Protein AF-A0AAF0VFI6-F1 (afdb_monomer_lite)

Sequence (187 aa):
MTYGAQYRTTMAGLMDGADDDMTLANEWQARLKMPGRERWMNEVTGARLVHGLSTPRFRDMVAWSLSAAVPTPAGMVAAARGEGLDAAIGHVLHDAGWRPDEERLTAADLDLNVLLDLGADKTTVFGLKALISWMAGDPTRAQICLAASPSLDAAGVCVAWCLRHGVLPAGRETTPMTANVPDPFAA

Foldseek 3Di:
DDPVVVVVVVVVVVCPPVQPLLNLLVLLVVLLPDFDDPSDDDPVSLVNNLVLLVDQLSLQLLLLCFQDPHDDSVNSNVCSVPPGNVVSQVSQQAALVGATPLRSLVSLLVVLVVSVVVPRQLQSSLLVNLSSCLNNVNNPSSVVSLVSHPHHDLSSLVSLVCQQVQAGTSRDGHDHDPDDGDDSPDD

Organism: Bifidobacterium adolescentis (NCBI:txid1680)

pLDDT: mean 85.15, std 15.14, range [40.31, 98.19]

Structure (mmCIF, N/CA/C/O backbone):
data_AF-A0AAF0VFI6-F1
#
_entry.id   AF-A0AAF0VFI6-F1
#
loop_
_atom_site.group_PDB
_atom_site.id
_atom_site.type_symbol
_atom_site.label_atom_id
_atom_site.label_alt_id
_atom_site.label_comp_id
_atom_site.label_asym_id
_atom_site.label_entity_id
_atom_site.label_seq_id
_atom_site.pdbx_PDB_ins_code
_atom_site.Cartn_x
_atom_site.Cartn_y
_atom_site.Cartn_z
_atom_site.occupancy
_atom_site.B_iso_or_equiv
_atom_site.auth_seq_id
_atom_site.auth_comp_id
_atom_site.auth_asym_id
_atom_site.auth_atom_id
_atom_site.pdbx_PDB_model_num
ATOM 1 N N . MET A 1 1 ? -29.392 -5.950 22.931 1.00 44.38 1 MET A N 1
ATOM 2 C CA . MET A 1 1 ? -28.994 -4.885 21.986 1.00 44.38 1 MET A CA 1
ATOM 3 C C . MET A 1 1 ? -27.488 -4.957 21.848 1.00 44.38 1 MET A C 1
ATOM 5 O O . MET A 1 1 ? -26.793 -4.875 22.848 1.00 44.38 1 MET A O 1
ATOM 9 N N . THR A 1 2 ? -27.008 -5.288 20.656 1.00 45.41 2 THR A N 1
ATOM 10 C CA . THR A 1 2 ? -25.617 -5.657 20.368 1.00 45.41 2 THR A CA 1
ATOM 11 C C . THR A 1 2 ? -24.741 -4.408 20.264 1.00 45.41 2 THR A C 1
ATOM 13 O O . THR A 1 2 ? -25.083 -3.480 19.533 1.00 45.41 2 THR A O 1
ATOM 16 N N . TYR A 1 3 ? -23.599 -4.410 20.958 1.00 43.16 3 TYR A N 1
ATOM 17 C CA . TYR A 1 3 ? -22.592 -3.333 21.004 1.00 43.16 3 TYR A CA 1
ATOM 18 C C . TYR A 1 3 ? -22.273 -2.708 19.627 1.00 43.16 3 TYR A C 1
ATOM 20 O O . TYR A 1 3 ? -22.100 -1.498 19.516 1.00 43.16 3 TYR A O 1
ATOM 28 N N . GLY A 1 4 ? -22.283 -3.505 18.551 1.00 42.09 4 GLY A N 1
ATOM 29 C CA . GLY A 1 4 ? -22.001 -3.036 17.188 1.00 42.09 4 GLY A CA 1
ATOM 30 C C . GLY A 1 4 ? -23.035 -2.075 16.581 1.00 42.09 4 GLY A C 1
ATOM 31 O O . GLY A 1 4 ? -22.699 -1.331 15.663 1.00 42.09 4 GLY A O 1
ATOM 32 N N . ALA A 1 5 ? -24.277 -2.048 17.077 1.00 40.31 5 ALA A N 1
ATOM 33 C CA . ALA A 1 5 ? -25.298 -1.117 16.586 1.00 40.31 5 ALA A CA 1
ATOM 34 C C . ALA A 1 5 ? -25.159 0.274 17.224 1.00 40.31 5 ALA A C 1
ATOM 36 O O . ALA A 1 5 ? -25.296 1.276 16.533 1.00 40.31 5 ALA A O 1
ATOM 37 N N . GLN A 1 6 ? -24.810 0.338 18.514 1.00 45.19 6 GLN A N 1
ATOM 38 C CA . GLN A 1 6 ? -24.472 1.601 19.181 1.00 45.19 6 GLN A CA 1
ATOM 39 C C . GLN A 1 6 ? -23.141 2.174 18.668 1.00 45.19 6 GLN A C 1
ATOM 41 O O . GLN A 1 6 ? -23.018 3.388 18.554 1.00 45.19 6 GLN A O 1
ATOM 46 N N . TYR A 1 7 ? -22.190 1.322 18.265 1.00 49.03 7 TYR A N 1
ATOM 47 C CA . TYR A 1 7 ? -20.924 1.749 17.654 1.00 49.03 7 TYR A CA 1
ATOM 48 C C . TYR A 1 7 ? -21.131 2.529 16.344 1.00 49.03 7 TYR A C 1
ATOM 50 O O . TYR A 1 7 ? -20.541 3.588 16.153 1.00 49.03 7 TYR A O 1
ATOM 58 N N . ARG A 1 8 ? -22.029 2.068 15.459 1.00 49.69 8 ARG A N 1
ATOM 59 C CA . ARG A 1 8 ? -22.323 2.779 14.199 1.00 49.69 8 ARG A CA 1
ATOM 60 C C . ARG A 1 8 ? -22.994 4.130 14.421 1.00 49.69 8 ARG A C 1
ATOM 62 O O . ARG A 1 8 ? -22.661 5.085 13.730 1.00 49.69 8 ARG A O 1
ATOM 69 N N . THR A 1 9 ? -23.926 4.214 15.367 1.00 48.31 9 THR A N 1
ATOM 70 C CA . THR A 1 9 ? -24.715 5.434 15.585 1.00 48.31 9 THR A CA 1
ATOM 71 C C . THR A 1 9 ? -23.899 6.536 16.260 1.00 48.31 9 THR A C 1
ATOM 73 O O . THR A 1 9 ? -24.040 7.699 15.897 1.00 48.31 9 THR A O 1
ATOM 76 N N . THR A 1 10 ? -23.008 6.187 17.195 1.00 49.56 10 THR A N 1
ATOM 77 C CA . THR A 1 10 ? -22.137 7.169 17.865 1.00 49.56 10 THR A CA 1
ATOM 78 C C . THR A 1 10 ? -21.020 7.665 16.941 1.00 49.56 10 THR A C 1
ATOM 80 O O . THR A 1 10 ? -20.673 8.841 16.985 1.00 49.56 10 THR A O 1
ATOM 83 N N . MET A 1 11 ? -20.499 6.806 16.055 1.00 48.94 11 MET A N 1
ATOM 84 C CA . MET A 1 11 ? -19.474 7.198 15.079 1.00 48.94 11 MET A CA 1
ATOM 85 C C . MET A 1 11 ? -20.037 8.065 13.949 1.00 48.94 11 MET A C 1
ATOM 87 O O . MET A 1 11 ? -19.382 9.018 13.546 1.00 48.94 11 MET A O 1
ATOM 91 N N . ALA A 1 12 ? -21.270 7.813 13.496 1.00 46.78 12 ALA A N 1
ATOM 92 C CA . ALA A 1 12 ? -21.904 8.618 12.451 1.00 46.78 12 ALA A CA 1
ATOM 93 C C . ALA A 1 12 ? -22.033 10.110 12.828 1.00 46.78 12 ALA A C 1
ATOM 95 O O . ALA A 1 12 ? -21.870 10.964 11.967 1.00 46.78 12 ALA A O 1
ATOM 96 N N . GLY A 1 13 ? -22.260 10.434 14.109 1.00 42.41 13 GLY A N 1
ATOM 97 C CA . GLY A 1 13 ? -22.351 11.824 14.590 1.00 42.41 13 GLY A CA 1
ATOM 98 C C . GLY A 1 13 ? -21.004 12.538 14.792 1.00 42.41 13 GLY A C 1
ATOM 99 O O . GLY A 1 13 ? -20.978 13.759 14.908 1.00 42.41 13 GLY A O 1
ATOM 100 N N . LEU A 1 14 ? -19.890 11.798 14.825 1.00 45.62 14 LEU A N 1
ATOM 101 C CA . LEU A 1 14 ? -18.514 12.328 14.830 1.00 45.62 14 LEU A CA 1
ATOM 102 C C . LEU A 1 14 ? -17.921 12.431 13.409 1.00 45.62 14 LEU A C 1
ATOM 104 O O . LEU A 1 14 ? -16.902 13.091 13.227 1.00 45.62 14 LEU A O 1
ATOM 108 N N . MET A 1 15 ? -18.56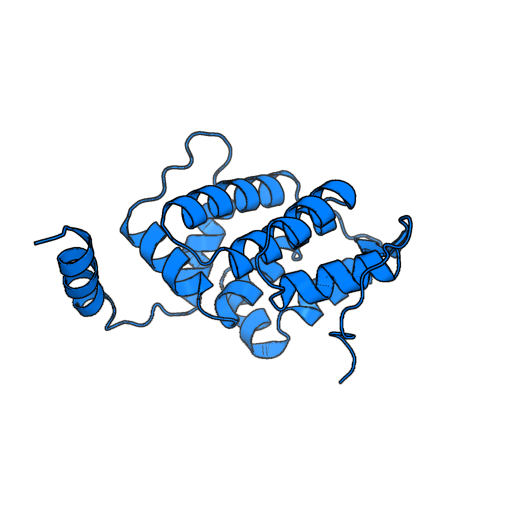3 11.792 12.423 1.00 48.25 15 MET A N 1
ATOM 109 C CA . MET A 1 15 ? -18.133 11.651 11.022 1.00 48.25 15 MET A CA 1
ATOM 110 C C . MET A 1 15 ? -18.672 12.740 10.071 1.00 48.25 15 MET A C 1
ATOM 112 O O . MET A 1 15 ? -18.409 12.673 8.873 1.00 48.25 15 MET A O 1
ATOM 116 N N . ASP A 1 16 ? -19.383 13.761 10.567 1.00 45.78 16 ASP A N 1
ATOM 117 C CA . ASP A 1 16 ? -19.851 14.900 9.743 1.00 45.78 16 ASP A CA 1
ATOM 118 C C . ASP A 1 16 ? -18.703 15.798 9.233 1.00 45.78 16 ASP A C 1
ATOM 120 O O . ASP A 1 16 ? -18.905 16.681 8.398 1.00 45.78 16 ASP A O 1
ATOM 124 N N . GLY A 1 17 ? -17.473 15.551 9.688 1.00 43.94 17 GLY A N 1
ATOM 125 C CA . GLY A 1 17 ? -16.262 15.934 8.978 1.00 43.94 17 GLY A CA 1
ATOM 126 C C . GLY A 1 17 ? -15.687 14.703 8.296 1.00 43.94 17 GLY A C 1
ATOM 127 O O . GLY A 1 17 ? -14.948 13.960 8.930 1.00 43.94 17 GLY A O 1
ATOM 128 N N . ALA A 1 18 ? -16.008 14.487 7.021 1.00 45.34 18 ALA A N 1
ATOM 129 C CA . ALA A 1 18 ? -15.191 13.636 6.165 1.00 45.34 18 ALA A CA 1
ATOM 130 C C . ALA A 1 18 ? -13.733 14.100 6.319 1.00 45.34 18 ALA A C 1
ATOM 132 O O . ALA A 1 18 ? -13.411 15.230 5.945 1.00 45.34 18 ALA A O 1
ATOM 133 N N . ASP A 1 19 ? -12.915 13.277 6.982 1.00 56.25 19 ASP A N 1
ATOM 134 C CA . ASP A 1 19 ? -11.556 13.617 7.388 1.00 56.25 19 ASP A CA 1
ATOM 135 C C . ASP A 1 19 ? -10.791 14.124 6.166 1.00 56.25 19 ASP A C 1
ATOM 137 O O . ASP A 1 19 ? -10.661 13.420 5.163 1.00 56.25 19 ASP A O 1
ATOM 141 N N . ASP A 1 20 ? -10.344 15.379 6.221 1.00 81.06 20 ASP A N 1
ATOM 142 C CA . ASP A 1 20 ? -9.637 15.998 5.110 1.00 81.06 20 ASP A CA 1
ATOM 143 C C . ASP A 1 20 ? -8.438 15.109 4.719 1.00 81.06 20 ASP A C 1
ATOM 145 O O . ASP A 1 20 ? -7.774 14.550 5.595 1.00 81.06 20 ASP A O 1
ATOM 149 N N . ASP A 1 21 ? -8.166 14.952 3.417 1.00 89.06 21 ASP A N 1
ATOM 150 C CA . ASP A 1 21 ? -7.088 14.087 2.914 1.00 89.06 21 ASP A CA 1
ATOM 151 C C . ASP A 1 21 ? -5.757 14.322 3.668 1.00 89.06 21 ASP A C 1
ATOM 153 O O . ASP A 1 21 ? -4.997 13.382 3.900 1.00 89.06 21 ASP A O 1
ATOM 157 N N . MET A 1 22 ? -5.485 15.561 4.105 1.00 93.31 22 MET A N 1
ATOM 158 C CA . MET A 1 22 ? -4.318 15.907 4.916 1.00 93.31 22 MET A CA 1
ATOM 159 C C . MET A 1 22 ? -4.359 15.303 6.313 1.00 93.31 22 MET A C 1
ATOM 161 O O . MET A 1 22 ? -3.315 14.891 6.809 1.00 93.31 22 MET A O 1
ATOM 165 N N . THR A 1 23 ? -5.510 15.256 6.975 1.00 93.00 23 THR A N 1
ATOM 166 C CA . THR A 1 23 ? -5.665 14.605 8.282 1.00 93.00 23 THR A CA 1
ATOM 167 C C . THR A 1 23 ? -5.310 13.125 8.175 1.00 93.00 23 THR A C 1
ATOM 169 O O . THR A 1 23 ? -4.436 12.656 8.907 1.00 93.00 23 THR A O 1
ATOM 172 N N . LEU A 1 24 ? -5.881 12.416 7.197 1.00 93.94 24 LEU A N 1
ATOM 173 C CA . LEU A 1 24 ? -5.557 11.009 6.945 1.00 93.94 24 LEU A CA 1
ATOM 174 C C . LEU A 1 24 ? -4.078 10.814 6.584 1.00 93.94 24 LEU A C 1
ATOM 176 O O . LEU A 1 24 ? -3.417 9.922 7.119 1.00 93.94 24 LEU A O 1
ATOM 180 N N . ALA A 1 25 ? -3.526 11.674 5.726 1.00 94.44 25 ALA A N 1
ATOM 181 C CA . ALA A 1 25 ? -2.116 11.622 5.352 1.00 94.44 25 ALA A CA 1
ATOM 182 C C . ALA A 1 25 ? -1.180 11.889 6.542 1.00 94.44 25 ALA A C 1
ATOM 184 O O . ALA A 1 25 ? -0.139 11.244 6.662 1.00 94.44 25 ALA A O 1
ATOM 185 N N . ASN A 1 26 ? -1.536 12.809 7.443 1.00 94.06 26 ASN A N 1
ATOM 186 C CA . ASN A 1 26 ? -0.773 13.092 8.660 1.00 94.06 26 ASN A CA 1
ATOM 187 C C . ASN A 1 26 ? -0.807 11.908 9.628 1.00 94.06 26 ASN A C 1
ATOM 189 O O . ASN A 1 26 ? 0.242 11.503 10.132 1.00 94.06 26 ASN A O 1
ATOM 193 N N . GLU A 1 27 ? -1.990 11.339 9.873 1.00 93.88 27 GLU A N 1
ATOM 194 C CA . GLU A 1 27 ? -2.141 10.168 10.738 1.00 93.88 27 GLU A CA 1
ATOM 195 C C . GLU A 1 27 ? -1.331 8.990 10.189 1.00 93.88 27 GLU A C 1
ATOM 197 O O . GLU A 1 27 ? -0.521 8.409 10.915 1.00 93.88 27 GLU A O 1
ATOM 202 N N . TRP A 1 28 ? -1.454 8.706 8.890 1.00 95.25 28 TRP A N 1
ATOM 203 C CA . TRP A 1 28 ? -0.680 7.659 8.231 1.00 95.25 28 TRP A CA 1
ATOM 204 C C . TRP A 1 28 ? 0.829 7.929 8.249 1.00 95.25 28 TRP A C 1
ATOM 206 O O . TRP A 1 28 ? 1.619 7.049 8.580 1.00 95.25 28 TRP A O 1
ATOM 216 N N . GLN A 1 29 ? 1.278 9.152 7.971 1.00 93.75 29 GLN A N 1
ATOM 217 C CA . GLN A 1 29 ? 2.708 9.453 8.024 1.00 93.75 29 GLN A CA 1
ATOM 218 C C . GLN A 1 29 ? 3.271 9.313 9.447 1.00 93.75 29 GLN A C 1
ATOM 220 O O . GLN A 1 29 ? 4.402 8.854 9.623 1.00 93.75 29 GLN A O 1
ATOM 225 N N . ALA A 1 30 ? 2.502 9.691 10.471 1.00 91.62 30 ALA A N 1
ATOM 226 C CA . ALA A 1 30 ? 2.899 9.500 11.861 1.00 91.62 30 ALA A CA 1
ATOM 227 C C . ALA A 1 30 ? 3.066 8.010 12.184 1.00 91.62 30 ALA A C 1
ATOM 229 O O . ALA A 1 30 ? 4.041 7.637 12.834 1.00 91.62 30 ALA A O 1
ATOM 230 N N . ARG A 1 31 ? 2.174 7.156 11.664 1.00 91.38 31 ARG A N 1
ATOM 231 C CA . ARG A 1 31 ? 2.292 5.697 11.768 1.00 91.38 31 ARG A CA 1
ATOM 232 C C . ARG A 1 31 ? 3.607 5.181 11.194 1.00 91.38 31 ARG A C 1
ATOM 234 O O . ARG A 1 31 ? 4.319 4.436 11.864 1.00 91.38 31 ARG A O 1
ATOM 241 N N . LEU A 1 32 ? 3.978 5.617 9.996 1.00 90.44 32 LEU A N 1
ATOM 242 C CA . LEU A 1 32 ? 5.205 5.165 9.333 1.00 90.44 32 LEU A CA 1
ATOM 243 C C . LEU A 1 32 ? 6.495 5.532 10.085 1.00 90.44 32 LEU A C 1
ATOM 245 O O . LEU A 1 32 ? 7.501 4.850 9.927 1.00 90.44 32 LEU A O 1
ATOM 249 N N . LYS A 1 33 ? 6.468 6.581 10.916 1.00 84.25 33 LYS A N 1
ATOM 250 C CA . LYS A 1 33 ? 7.623 7.053 11.703 1.00 84.25 33 LYS A CA 1
ATOM 251 C C . LYS A 1 33 ? 7.768 6.380 13.069 1.00 84.25 33 LYS A C 1
ATOM 253 O O . LYS A 1 33 ? 8.767 6.6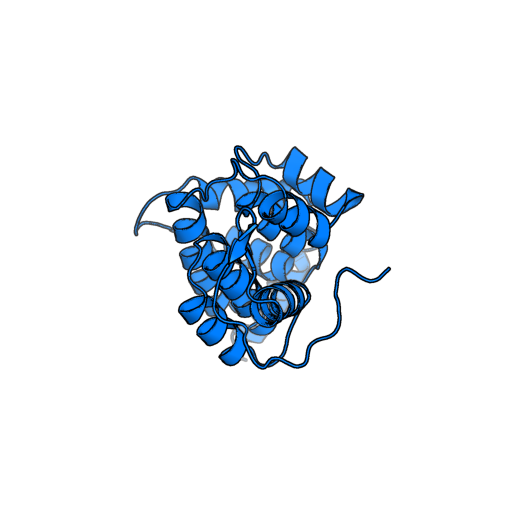09 13.744 1.00 84.25 33 LYS A O 1
ATOM 258 N N . MET A 1 34 ? 6.781 5.601 13.513 1.00 79.62 34 MET A N 1
ATOM 259 C CA . MET A 1 34 ? 6.869 4.872 14.781 1.00 79.62 34 MET A CA 1
ATOM 260 C C . MET A 1 34 ? 7.620 3.556 14.549 1.00 79.62 34 MET A C 1
ATOM 262 O O . MET A 1 34 ? 7.161 2.768 13.731 1.00 79.62 34 MET A O 1
ATOM 266 N N . PRO A 1 35 ? 8.741 3.264 15.224 1.00 65.38 35 PRO A N 1
ATOM 267 C CA . PRO A 1 35 ? 9.402 1.964 15.108 1.00 65.38 35 PRO A CA 1
ATOM 268 C C . PRO A 1 35 ? 8.818 0.918 16.081 1.00 65.38 35 PRO A C 1
ATOM 270 O O . PRO A 1 35 ? 8.244 1.252 17.116 1.00 65.38 35 PRO A O 1
ATOM 273 N N . GLY A 1 36 ? 9.033 -0.372 15.792 1.00 62.59 36 GLY A N 1
ATOM 274 C CA . GLY A 1 36 ? 8.972 -1.448 16.797 1.00 62.59 36 GLY A CA 1
ATOM 275 C C . GLY A 1 36 ? 7.589 -2.015 17.159 1.00 62.59 36 GLY A C 1
ATOM 276 O O . GLY A 1 36 ? 6.646 -1.940 16.379 1.00 62.59 36 GLY A O 1
ATOM 277 N N . ARG A 1 37 ? 7.507 -2.672 18.333 1.00 50.91 37 ARG A N 1
ATOM 278 C CA . ARG A 1 37 ? 6.334 -3.420 18.851 1.00 50.91 37 ARG A CA 1
ATOM 279 C C . ARG A 1 37 ? 5.358 -2.580 19.689 1.00 50.91 37 ARG A C 1
ATOM 281 O O . ARG A 1 37 ? 4.236 -3.017 19.910 1.00 50.91 37 ARG A O 1
ATOM 288 N N . GLU A 1 38 ? 5.742 -1.382 20.125 1.00 61.25 38 GLU A N 1
ATOM 289 C CA . GLU A 1 38 ? 4.919 -0.497 20.974 1.00 61.25 38 GLU A CA 1
ATOM 290 C C . GLU A 1 38 ? 4.015 0.434 20.145 1.00 61.25 38 GLU A C 1
ATOM 292 O O . GLU A 1 38 ? 3.816 1.608 20.453 1.00 61.25 38 GLU A O 1
ATOM 297 N N . ARG A 1 39 ? 3.455 -0.093 19.051 1.00 73.38 39 ARG A N 1
ATOM 298 C CA . ARG A 1 39 ? 2.652 0.660 18.076 1.00 73.38 39 ARG A CA 1
ATOM 299 C C . ARG A 1 39 ? 1.214 0.844 18.543 1.00 73.38 39 ARG A C 1
ATOM 301 O O . ARG A 1 39 ? 0.282 0.382 17.888 1.00 73.38 39 ARG A O 1
ATOM 308 N N . TRP A 1 40 ? 1.000 1.535 19.656 1.00 80.38 40 TRP A N 1
ATOM 309 C CA . TRP A 1 40 ? -0.361 1.842 20.090 1.00 80.38 40 TRP A CA 1
ATOM 310 C C . TRP A 1 40 ? -1.084 2.705 19.044 1.00 80.38 40 TRP A C 1
ATOM 312 O O . TRP A 1 40 ? -0.559 3.727 18.600 1.00 80.38 40 TRP A O 1
ATOM 322 N N . MET A 1 41 ? -2.275 2.280 18.623 1.00 88.81 41 MET A N 1
ATOM 323 C CA . MET A 1 41 ? -3.177 3.042 17.761 1.00 88.81 41 MET A CA 1
ATOM 324 C C . MET A 1 41 ? -4.436 3.333 18.567 1.00 88.81 41 MET A C 1
ATOM 326 O O . MET A 1 41 ? -5.121 2.411 19.005 1.00 88.81 41 MET A O 1
ATOM 330 N N . ASN A 1 42 ? -4.708 4.615 18.806 1.00 88.31 42 ASN A N 1
ATOM 331 C CA . ASN A 1 42 ? -5.920 5.005 19.514 1.00 88.31 42 ASN A CA 1
ATOM 332 C C . ASN A 1 42 ? -7.159 4.725 18.648 1.00 88.31 42 ASN A C 1
ATOM 334 O O . ASN A 1 42 ? -7.068 4.692 17.420 1.00 88.31 42 ASN A O 1
ATOM 338 N N . GLU A 1 43 ? -8.313 4.554 19.292 1.00 88.06 43 GLU A N 1
ATOM 339 C CA . GLU A 1 43 ? -9.564 4.172 18.624 1.00 88.06 43 GLU A CA 1
ATOM 340 C C . GLU A 1 43 ? -10.003 5.171 17.545 1.00 88.06 43 GLU A C 1
ATOM 342 O O . GLU A 1 43 ? -10.498 4.755 16.501 1.00 88.06 43 GLU A O 1
ATOM 347 N N . VAL A 1 44 ? -9.780 6.474 17.757 1.00 90.31 44 VAL A N 1
ATOM 348 C CA . VAL A 1 44 ? -10.156 7.524 16.797 1.00 90.31 44 VAL A CA 1
ATOM 349 C C . VAL A 1 44 ? -9.315 7.412 15.530 1.00 90.31 44 VAL A C 1
ATOM 351 O O . VAL A 1 44 ? -9.866 7.305 14.440 1.00 90.31 44 VAL A O 1
ATOM 354 N N . THR A 1 45 ? -7.989 7.362 15.664 1.00 91.69 45 THR A N 1
ATOM 355 C CA . THR A 1 45 ? -7.067 7.155 14.538 1.00 91.69 45 THR A CA 1
ATOM 356 C C . THR A 1 45 ? -7.346 5.824 13.841 1.00 91.69 45 THR A C 1
ATOM 358 O O . THR A 1 45 ? -7.391 5.771 12.618 1.00 91.69 45 THR A O 1
ATOM 361 N N . GLY A 1 46 ? -7.592 4.750 14.595 1.00 93.06 46 GLY A N 1
ATOM 362 C CA . GLY A 1 46 ? -7.960 3.456 14.022 1.00 93.06 46 GLY A CA 1
ATOM 363 C C . GLY A 1 46 ? -9.224 3.539 13.171 1.00 93.06 46 GLY A C 1
ATOM 364 O O . GLY A 1 46 ? -9.214 3.123 12.016 1.00 93.06 46 GLY A O 1
ATOM 365 N N . ALA A 1 47 ? -10.291 4.142 13.697 1.00 91.94 47 ALA A N 1
ATOM 366 C CA . ALA A 1 47 ? -11.544 4.299 12.971 1.00 91.94 47 ALA A CA 1
ATOM 367 C C . ALA A 1 47 ? -11.399 5.172 11.714 1.00 91.94 47 ALA A C 1
ATOM 369 O O . ALA A 1 47 ? -11.945 4.820 10.667 1.00 91.94 47 ALA A O 1
ATOM 370 N N . ARG A 1 48 ? -10.636 6.269 11.795 1.00 94.19 48 ARG A N 1
ATOM 371 C CA . ARG A 1 48 ? -10.343 7.142 10.650 1.00 94.19 48 ARG A CA 1
ATOM 372 C C . ARG A 1 48 ? -9.572 6.423 9.562 1.00 94.19 48 ARG A C 1
ATOM 374 O O . ARG A 1 48 ? -9.969 6.480 8.407 1.00 94.19 48 ARG A O 1
ATOM 381 N N . LEU A 1 49 ? -8.513 5.699 9.914 1.00 95.38 49 LEU A N 1
ATOM 382 C CA . LEU A 1 49 ? -7.710 4.952 8.946 1.00 95.38 49 LEU A CA 1
ATOM 383 C C . LEU A 1 49 ? -8.496 3.780 8.340 1.00 95.38 49 LEU A C 1
ATOM 385 O O . LEU A 1 49 ? -8.406 3.555 7.135 1.00 95.38 49 LEU A O 1
ATOM 389 N N . VAL A 1 50 ? -9.314 3.071 9.129 1.00 95.62 50 VAL A N 1
ATOM 390 C CA . VAL A 1 50 ? -10.237 2.036 8.622 1.00 95.62 50 VAL A CA 1
ATOM 391 C C . VAL A 1 50 ? -11.225 2.642 7.624 1.00 95.62 50 VAL A C 1
ATOM 393 O O . VAL A 1 50 ? -11.408 2.101 6.532 1.00 95.62 50 VAL A O 1
ATOM 396 N N . HIS A 1 51 ? -11.839 3.777 7.966 1.00 94.12 51 HIS A N 1
ATOM 397 C CA . HIS A 1 51 ? -12.743 4.481 7.064 1.00 94.12 51 HIS A CA 1
ATOM 398 C C . HIS A 1 51 ? -12.009 4.986 5.815 1.00 94.12 51 HIS A C 1
ATOM 400 O O . HIS A 1 51 ? -12.466 4.754 4.698 1.00 94.12 51 HIS A O 1
ATOM 406 N N . GLY A 1 52 ? -10.829 5.579 5.979 1.00 94.44 52 GLY A N 1
ATOM 407 C CA . GLY A 1 52 ? -9.963 6.039 4.901 1.00 94.44 52 GLY A CA 1
ATOM 408 C C . GLY A 1 52 ? -9.646 4.917 3.920 1.00 94.44 52 GLY A C 1
ATOM 409 O O . GLY A 1 52 ? -9.829 5.099 2.720 1.00 94.44 52 GLY A O 1
ATOM 410 N N . LEU A 1 53 ? -9.281 3.721 4.402 1.00 94.69 53 LEU A N 1
ATOM 411 C CA . LEU A 1 53 ? -9.013 2.546 3.560 1.00 94.69 53 LEU A CA 1
ATOM 412 C C . LEU A 1 53 ? -10.227 2.090 2.741 1.00 94.69 53 LEU A C 1
ATOM 414 O O . LEU A 1 53 ? -10.058 1.333 1.789 1.00 94.69 53 LEU A O 1
ATOM 418 N N . SER A 1 54 ? -11.447 2.541 3.036 1.00 91.31 54 SER A N 1
ATOM 419 C CA . SER A 1 54 ? -12.602 2.308 2.156 1.00 91.31 54 SER A CA 1
ATOM 420 C C . SER A 1 54 ? -12.593 3.188 0.895 1.00 91.31 54 SER A C 1
ATOM 422 O O . SER A 1 54 ? -13.301 2.895 -0.067 1.00 91.31 54 SER A O 1
ATOM 424 N N . THR A 1 55 ? -11.756 4.228 0.862 1.00 91.31 55 THR A N 1
ATOM 425 C CA . THR A 1 55 ? -11.655 5.188 -0.240 1.00 91.31 55 THR A CA 1
ATOM 426 C C . THR A 1 55 ? -10.452 4.877 -1.143 1.00 91.31 55 THR A C 1
ATOM 428 O O . THR A 1 55 ? -9.362 4.607 -0.634 1.00 91.31 55 THR A O 1
ATOM 431 N N . PRO A 1 56 ? -10.591 4.957 -2.483 1.00 89.38 56 PRO A N 1
ATOM 432 C CA . PRO A 1 56 ? -9.454 4.811 -3.397 1.00 89.38 56 PRO A CA 1
ATOM 433 C C . PRO A 1 56 ? -8.337 5.818 -3.106 1.00 89.38 56 PRO A C 1
ATOM 435 O O . PRO A 1 56 ? -7.173 5.449 -3.017 1.00 89.38 56 PRO A O 1
ATOM 438 N N . ARG A 1 57 ? -8.708 7.072 -2.826 1.00 90.31 57 ARG A N 1
ATOM 439 C CA . ARG A 1 57 ? -7.752 8.159 -2.610 1.00 90.31 57 ARG A CA 1
ATOM 440 C C . ARG A 1 57 ? -6.788 7.886 -1.457 1.00 90.31 57 ARG A C 1
ATOM 442 O O . ARG A 1 57 ? -5.593 8.124 -1.592 1.00 90.31 57 ARG A O 1
ATOM 449 N N . PHE A 1 58 ? -7.274 7.378 -0.325 1.00 93.50 58 PHE A N 1
ATOM 450 C CA . PHE A 1 58 ? -6.377 7.048 0.781 1.00 93.50 58 PHE A CA 1
ATOM 451 C C . PHE A 1 58 ? -5.520 5.812 0.495 1.00 93.50 58 PHE A C 1
ATOM 453 O O . PHE A 1 58 ? -4.365 5.776 0.910 1.00 93.50 58 PHE A O 1
ATOM 460 N N . ARG A 1 59 ? -6.018 4.833 -0.272 1.00 92.94 59 ARG A N 1
ATOM 461 C CA . ARG A 1 59 ? -5.195 3.695 -0.724 1.00 92.94 59 ARG A CA 1
ATOM 462 C C . ARG A 1 59 ? -4.032 4.163 -1.598 1.00 92.94 59 ARG A C 1
ATOM 464 O O . ARG A 1 59 ? -2.912 3.698 -1.399 1.00 92.94 59 ARG A O 1
ATOM 471 N N . ASP A 1 60 ? -4.275 5.126 -2.483 1.00 91.19 60 ASP A N 1
ATOM 472 C CA . ASP A 1 60 ? -3.237 5.727 -3.329 1.00 91.19 60 ASP A CA 1
ATOM 473 C C . ASP A 1 60 ? -2.208 6.490 -2.484 1.00 91.19 60 ASP A C 1
ATOM 475 O O . ASP A 1 60 ? -1.004 6.344 -2.688 1.00 91.19 60 ASP A O 1
ATOM 479 N N . MET A 1 61 ? -2.659 7.234 -1.463 1.00 93.94 61 MET A N 1
ATOM 480 C CA . MET A 1 61 ? -1.763 7.880 -0.494 1.00 93.94 61 MET A CA 1
ATOM 481 C C . MET A 1 61 ? -0.884 6.868 0.251 1.00 93.94 61 MET A C 1
ATOM 483 O O . MET A 1 61 ? 0.316 7.104 0.418 1.00 93.94 61 MET A O 1
ATOM 487 N N . VAL A 1 62 ? -1.455 5.733 0.673 1.00 95.06 62 VAL A N 1
ATOM 488 C CA . VAL A 1 62 ? -0.697 4.643 1.299 1.00 95.06 62 VAL A CA 1
ATOM 489 C C . VAL A 1 62 ? 0.336 4.096 0.319 1.00 95.06 62 VAL A C 1
ATOM 491 O O . VAL A 1 62 ? 1.514 4.063 0.660 1.00 95.06 62 VAL A O 1
ATOM 494 N N . ALA A 1 63 ? -0.048 3.738 -0.906 1.00 93.25 63 ALA A N 1
ATOM 495 C CA . ALA A 1 63 ? 0.885 3.214 -1.901 1.00 93.25 63 ALA A CA 1
ATOM 496 C C . ALA A 1 63 ? 2.029 4.195 -2.213 1.00 93.25 63 ALA A C 1
ATOM 498 O O . ALA A 1 63 ? 3.200 3.812 -2.192 1.00 93.25 63 ALA A O 1
ATOM 499 N N . TRP A 1 64 ? 1.711 5.477 -2.410 1.00 92.25 64 TRP A N 1
ATOM 500 C CA . TRP A 1 64 ? 2.705 6.514 -2.684 1.00 92.25 64 TRP A CA 1
ATOM 501 C C . TRP A 1 64 ? 3.656 6.752 -1.505 1.00 92.25 64 TRP A C 1
ATOM 503 O O . TRP A 1 64 ? 4.856 6.961 -1.682 1.00 92.25 64 TRP A O 1
ATOM 513 N N . SER A 1 65 ? 3.153 6.670 -0.269 1.00 93.38 65 SER A N 1
ATOM 514 C CA . SER A 1 65 ? 3.998 6.814 0.924 1.00 93.38 65 SER A CA 1
ATOM 515 C C . SER A 1 65 ? 5.111 5.759 1.020 1.00 93.38 65 SER A C 1
ATOM 517 O O . SER A 1 65 ? 6.141 5.990 1.661 1.00 93.38 65 SER A O 1
ATOM 519 N N . LEU A 1 66 ? 4.910 4.607 0.376 1.00 93.12 66 LEU A N 1
ATOM 520 C CA . LEU A 1 66 ? 5.846 3.488 0.362 1.00 93.12 66 LEU A CA 1
ATOM 521 C C . LEU A 1 66 ? 6.818 3.560 -0.825 1.00 93.12 66 LEU A C 1
ATOM 523 O O . LEU A 1 66 ? 7.928 3.046 -0.716 1.00 93.12 66 LEU A O 1
ATOM 527 N N . SER A 1 67 ? 6.438 4.222 -1.925 1.00 89.06 67 SER A N 1
ATOM 528 C CA . SER A 1 67 ? 7.310 4.426 -3.088 1.00 89.06 67 SER A CA 1
ATOM 529 C C . SER A 1 67 ? 8.245 5.626 -2.941 1.00 89.06 67 SER A C 1
ATOM 531 O O . SER A 1 67 ? 9.385 5.572 -3.393 1.00 89.06 67 SER A O 1
ATOM 533 N N . ALA A 1 68 ? 7.795 6.718 -2.322 1.00 85.19 68 ALA A N 1
ATOM 534 C CA . ALA A 1 68 ? 8.581 7.945 -2.249 1.00 85.19 68 ALA A CA 1
ATOM 535 C C . ALA A 1 68 ? 9.773 7.813 -1.286 1.00 85.19 68 ALA A C 1
ATOM 537 O O . ALA A 1 68 ? 9.627 7.313 -0.173 1.00 85.19 68 ALA A O 1
ATOM 538 N N . ALA A 1 69 ? 10.942 8.355 -1.644 1.00 78.81 69 ALA A N 1
ATOM 539 C CA . ALA A 1 69 ? 12.112 8.351 -0.757 1.00 78.81 69 ALA A CA 1
ATOM 540 C C . ALA A 1 69 ? 11.822 9.045 0.592 1.00 78.81 69 ALA A C 1
ATOM 542 O O . ALA A 1 69 ? 12.088 8.490 1.659 1.00 78.81 69 ALA A O 1
ATOM 543 N N . VAL A 1 70 ? 11.199 10.230 0.549 1.00 80.81 70 VAL A N 1
ATOM 544 C CA . VAL A 1 70 ? 10.772 10.992 1.734 1.00 80.81 70 VAL A CA 1
ATOM 545 C C . VAL A 1 70 ? 9.321 11.442 1.542 1.00 80.81 70 VAL A C 1
ATOM 547 O O . VAL A 1 70 ? 9.068 12.506 0.972 1.00 80.81 70 VAL A O 1
ATOM 550 N N . PRO A 1 71 ? 8.339 10.645 1.982 1.00 83.25 71 PRO A N 1
ATOM 551 C CA . PRO A 1 71 ? 6.944 10.946 1.750 1.00 83.25 71 PRO A CA 1
ATOM 552 C C . PRO A 1 71 ? 6.525 12.056 2.707 1.00 83.25 71 PRO A C 1
ATOM 554 O O . PRO A 1 71 ? 6.760 11.961 3.911 1.00 83.25 71 PRO A O 1
ATOM 557 N N . THR A 1 72 ? 5.890 13.107 2.197 1.00 92.19 72 THR A N 1
ATOM 558 C CA . THR A 1 72 ? 5.246 14.146 3.016 1.00 92.19 72 THR A CA 1
ATOM 559 C C . THR A 1 72 ? 3.730 14.018 2.900 1.00 92.19 72 THR A C 1
ATOM 561 O O . THR A 1 72 ? 3.265 13.553 1.861 1.00 92.19 72 THR A O 1
ATOM 564 N N . PRO A 1 73 ? 2.936 14.445 3.899 1.00 93.38 73 PRO A N 1
ATOM 565 C CA . PRO A 1 73 ? 1.480 14.354 3.818 1.00 93.38 73 PRO A CA 1
ATOM 566 C C . PRO A 1 73 ? 0.942 15.134 2.615 1.00 93.38 73 PRO A C 1
ATOM 568 O O . PRO A 1 73 ? 0.142 14.615 1.848 1.00 93.38 73 PRO A O 1
ATOM 571 N N . ALA A 1 74 ? 1.474 16.336 2.372 1.00 90.94 74 ALA A N 1
ATOM 572 C CA . ALA A 1 74 ? 1.129 17.131 1.195 1.00 90.94 74 ALA A CA 1
ATOM 573 C C . ALA A 1 74 ? 1.489 16.421 -0.122 1.00 90.94 74 ALA A C 1
ATOM 575 O O . ALA A 1 74 ? 0.706 16.460 -1.067 1.00 90.94 74 ALA A O 1
ATOM 576 N N . GLY A 1 75 ? 2.642 15.745 -0.177 1.00 89.25 75 GLY A N 1
ATOM 577 C CA . GLY A 1 75 ? 3.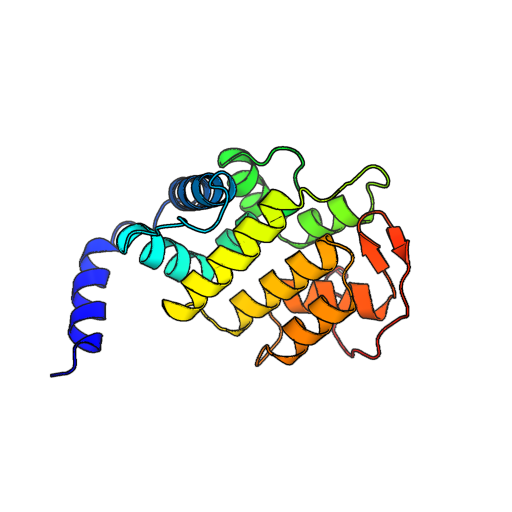049 14.944 -1.332 1.00 89.25 75 GLY A CA 1
ATOM 578 C C . GLY A 1 75 ? 2.125 13.751 -1.581 1.00 89.25 75 GLY A C 1
ATOM 579 O O . GLY A 1 75 ? 1.725 13.534 -2.719 1.00 89.25 75 GLY A O 1
ATOM 580 N N . MET A 1 76 ? 1.711 13.045 -0.521 1.00 91.75 76 MET A N 1
ATOM 581 C CA . MET A 1 76 ? 0.737 11.950 -0.613 1.00 91.75 76 MET A CA 1
ATOM 582 C C . MET A 1 76 ? -0.587 12.454 -1.196 1.00 91.75 76 MET A C 1
ATOM 584 O O . MET A 1 76 ? -1.094 11.886 -2.160 1.00 91.75 76 MET A O 1
ATOM 588 N N . VAL A 1 77 ? -1.120 13.551 -0.647 1.00 91.12 77 VAL A N 1
ATOM 589 C CA . VAL A 1 77 ? -2.382 14.148 -1.107 1.00 91.12 77 VAL A CA 1
ATOM 590 C C . VAL A 1 77 ? -2.279 14.620 -2.557 1.00 91.12 77 VAL A C 1
ATOM 592 O O . VAL A 1 77 ? -3.204 14.403 -3.337 1.00 91.12 77 VAL A O 1
ATOM 595 N N . ALA A 1 78 ? -1.167 15.254 -2.936 1.00 87.56 78 ALA A N 1
ATOM 596 C CA . ALA A 1 78 ? -0.943 15.700 -4.306 1.00 87.56 78 ALA A CA 1
ATOM 597 C C . ALA A 1 78 ? -0.891 14.515 -5.283 1.00 87.56 78 ALA A C 1
ATOM 599 O O . ALA A 1 78 ? -1.583 14.539 -6.300 1.00 87.56 78 ALA A O 1
ATOM 600 N N . ALA A 1 79 ? -0.146 13.460 -4.946 1.00 84.31 79 ALA A N 1
ATOM 601 C CA . ALA A 1 79 ? -0.025 12.267 -5.777 1.00 84.31 79 ALA A CA 1
ATOM 602 C C . ALA A 1 79 ? -1.371 11.552 -5.965 1.00 84.31 79 ALA A C 1
ATOM 604 O O . ALA A 1 79 ? -1.759 11.256 -7.092 1.00 84.31 79 ALA A O 1
ATOM 605 N N . ALA A 1 80 ? -2.136 11.374 -4.885 1.00 86.44 80 ALA A N 1
ATOM 606 C CA . ALA A 1 80 ? -3.456 10.745 -4.938 1.00 86.44 80 ALA A CA 1
ATOM 607 C C . ALA A 1 80 ? -4.514 11.574 -5.697 1.00 86.44 80 ALA A C 1
ATOM 609 O O . ALA A 1 80 ? -5.567 11.055 -6.059 1.00 86.44 80 ALA A O 1
ATOM 610 N N . ARG A 1 81 ? -4.274 12.875 -5.920 1.00 84.38 81 ARG A N 1
ATOM 611 C CA . ARG A 1 81 ? -5.150 13.748 -6.724 1.00 84.38 81 ARG A CA 1
ATOM 612 C C . ARG A 1 81 ? -4.739 13.837 -8.187 1.00 84.38 81 ARG A C 1
ATOM 614 O O . ARG A 1 81 ? -5.602 14.081 -9.023 1.00 84.38 81 ARG A O 1
ATOM 621 N N . GLY A 1 82 ? -3.442 13.740 -8.462 1.00 75.50 82 GLY A N 1
ATOM 622 C CA . GLY A 1 82 ? -2.888 13.940 -9.796 1.00 75.50 82 GLY A CA 1
ATOM 623 C C . GLY A 1 82 ? -2.731 12.646 -10.579 1.00 75.50 82 GLY A C 1
ATOM 624 O O . GLY A 1 82 ? -3.204 12.565 -11.707 1.00 75.50 82 GLY A O 1
ATOM 625 N N . GLU A 1 83 ? -2.056 11.664 -9.984 1.00 71.62 83 GLU A N 1
ATOM 626 C CA . GLU A 1 83 ? -1.456 10.561 -10.739 1.00 71.62 83 GLU A CA 1
ATOM 627 C C . GLU A 1 83 ? -1.906 9.174 -10.266 1.00 71.62 83 GLU A C 1
ATOM 629 O O . GLU A 1 83 ? -1.871 8.250 -11.058 1.00 71.62 83 GLU A O 1
ATOM 634 N N . GLY A 1 84 ? -2.366 9.019 -9.018 1.00 79.75 84 GLY A N 1
ATOM 635 C CA . GLY A 1 84 ? -2.919 7.751 -8.525 1.00 79.75 84 GLY A CA 1
ATOM 636 C C . GLY A 1 84 ? -1.880 6.655 -8.239 1.00 79.75 84 GLY A C 1
ATOM 637 O O . GLY A 1 84 ? -0.692 6.909 -8.017 1.00 79.75 84 GLY A O 1
ATOM 638 N N . LEU A 1 85 ? -2.359 5.411 -8.159 1.00 82.31 85 LEU A N 1
ATOM 639 C CA . LEU A 1 85 ? -1.579 4.225 -7.783 1.00 82.31 85 LEU A CA 1
ATOM 640 C C . LEU A 1 85 ? -0.555 3.795 -8.845 1.00 82.31 85 LEU A C 1
ATOM 642 O O . LEU A 1 85 ? 0.546 3.352 -8.512 1.00 82.31 85 LEU A O 1
ATOM 646 N N . ASP A 1 86 ? -0.921 3.894 -10.115 1.00 79.31 86 ASP A N 1
ATOM 647 C CA . ASP A 1 86 ? -0.107 3.506 -11.262 1.00 79.31 86 ASP A CA 1
ATOM 648 C C . ASP A 1 86 ? 1.183 4.319 -11.334 1.00 79.31 86 ASP A C 1
ATOM 650 O O . ASP A 1 86 ? 2.249 3.743 -11.540 1.00 79.31 86 ASP A O 1
ATOM 654 N N . ALA A 1 87 ? 1.131 5.618 -11.042 1.00 79.00 87 ALA A N 1
ATOM 655 C CA . ALA A 1 87 ? 2.329 6.444 -10.979 1.00 79.00 87 ALA A CA 1
ATOM 656 C C . ALA A 1 87 ? 3.265 6.071 -9.823 1.00 79.00 87 ALA A C 1
ATOM 658 O O . ALA A 1 87 ? 4.488 6.059 -9.996 1.00 79.00 87 ALA A O 1
ATOM 659 N N . ALA A 1 88 ? 2.719 5.691 -8.661 1.00 82.44 88 ALA A N 1
ATOM 660 C CA . ALA A 1 88 ? 3.535 5.188 -7.557 1.00 82.44 88 ALA A CA 1
ATOM 661 C C . ALA A 1 88 ? 4.295 3.915 -7.964 1.00 82.44 88 ALA A C 1
ATOM 663 O O . ALA A 1 88 ? 5.475 3.775 -7.641 1.00 82.44 88 ALA A O 1
ATOM 664 N N . ILE A 1 89 ? 3.647 3.013 -8.704 1.00 84.19 89 ILE A N 1
ATOM 665 C CA . ILE A 1 89 ? 4.263 1.772 -9.187 1.00 84.19 89 ILE A CA 1
ATOM 666 C C . ILE A 1 89 ? 5.238 2.049 -10.335 1.00 84.19 89 ILE A C 1
ATOM 668 O O . ILE A 1 89 ? 6.354 1.533 -10.315 1.00 84.19 89 ILE A O 1
ATOM 672 N N . GLY A 1 90 ? 4.871 2.908 -11.285 1.00 83.88 90 GLY A N 1
ATOM 673 C CA . GLY A 1 90 ? 5.720 3.326 -12.399 1.00 83.88 90 GLY A CA 1
ATOM 674 C C . GLY A 1 90 ? 7.025 3.965 -11.926 1.00 83.88 90 GLY A C 1
ATOM 675 O O . GLY A 1 90 ? 8.095 3.603 -12.415 1.00 83.88 90 GLY A O 1
ATOM 676 N N . HIS A 1 91 ? 6.968 4.837 -10.913 1.00 83.94 91 HIS A N 1
ATOM 677 C CA . HIS A 1 91 ? 8.162 5.417 -10.295 1.00 83.94 91 HIS A CA 1
ATOM 678 C C . HIS A 1 91 ? 9.116 4.334 -9.766 1.00 83.94 91 HIS A C 1
ATOM 680 O O . HIS A 1 91 ? 10.301 4.340 -10.090 1.00 83.94 91 HIS A O 1
ATOM 686 N N . VAL A 1 92 ? 8.585 3.366 -9.012 1.00 88.19 92 VAL A N 1
ATOM 687 C CA . VAL A 1 92 ? 9.362 2.263 -8.420 1.00 88.19 92 VAL A CA 1
ATOM 688 C C . VAL A 1 92 ? 9.912 1.303 -9.477 1.00 88.19 92 VAL A C 1
ATOM 690 O O . VAL A 1 92 ? 10.991 0.737 -9.302 1.00 88.19 92 VAL A O 1
ATOM 693 N N . LEU A 1 93 ? 9.177 1.085 -10.566 1.00 86.50 93 LEU A N 1
ATOM 694 C CA . LEU A 1 93 ? 9.591 0.208 -11.659 1.00 86.50 93 LEU A CA 1
ATOM 695 C C . LEU A 1 93 ? 10.738 0.803 -12.478 1.00 86.50 93 LEU A C 1
ATOM 697 O O . LEU A 1 93 ? 11.692 0.090 -12.790 1.00 86.50 93 LEU A O 1
ATOM 701 N N . HIS A 1 94 ? 10.635 2.083 -12.839 1.00 85.25 94 HIS A N 1
ATOM 702 C CA . HIS A 1 94 ? 11.529 2.714 -13.812 1.00 85.25 94 HIS A CA 1
ATOM 703 C C . HIS A 1 94 ? 12.767 3.374 -13.194 1.00 85.25 94 HIS A C 1
ATOM 705 O O . HIS A 1 94 ? 13.744 3.609 -13.907 1.00 85.25 94 HIS A O 1
ATOM 711 N N . ASP A 1 95 ? 12.772 3.643 -11.888 1.00 88.00 95 ASP A N 1
ATOM 712 C CA . ASP A 1 95 ? 13.955 4.146 -11.191 1.00 88.00 95 ASP A CA 1
ATOM 713 C C . ASP A 1 95 ? 14.888 2.995 -10.762 1.00 88.00 95 ASP A C 1
ATOM 715 O O . ASP A 1 95 ? 14.691 2.337 -9.740 1.00 88.00 95 ASP A O 1
ATOM 719 N N . ALA A 1 96 ? 15.959 2.769 -11.530 1.00 83.94 96 ALA A N 1
ATOM 720 C CA . ALA A 1 96 ? 16.981 1.757 -11.231 1.00 83.94 96 ALA A CA 1
ATOM 721 C C . ALA A 1 96 ? 17.732 2.006 -9.900 1.00 83.94 96 ALA A C 1
ATOM 723 O O . ALA A 1 96 ? 18.296 1.080 -9.295 1.00 83.94 96 ALA A O 1
ATOM 724 N N . GLY A 1 97 ? 17.760 3.261 -9.441 1.00 86.31 97 GLY A N 1
ATOM 725 C CA . GLY A 1 97 ? 18.360 3.672 -8.176 1.00 86.31 97 GLY A CA 1
ATOM 726 C C . GLY A 1 97 ? 17.443 3.459 -6.974 1.00 86.31 97 GLY A C 1
ATOM 727 O O . GLY A 1 97 ? 17.927 3.495 -5.841 1.00 86.31 97 GLY A O 1
ATOM 728 N N . TRP A 1 98 ? 16.156 3.188 -7.199 1.00 92.00 98 TRP A N 1
ATOM 729 C CA . TRP A 1 98 ? 15.179 3.059 -6.129 1.00 92.00 98 TRP A CA 1
ATOM 730 C C . TRP A 1 98 ? 15.524 1.915 -5.174 1.00 92.00 98 TRP A C 1
ATOM 732 O O . TRP A 1 98 ? 15.900 0.809 -5.584 1.00 92.00 98 TRP A O 1
ATOM 742 N N . ARG A 1 99 ? 15.390 2.174 -3.873 1.00 89.00 99 ARG A N 1
ATOM 743 C CA . ARG A 1 99 ? 15.572 1.182 -2.812 1.00 89.00 99 ARG A CA 1
ATOM 744 C C . ARG A 1 99 ? 14.417 1.281 -1.820 1.00 89.00 99 ARG A C 1
ATOM 746 O O . ARG A 1 99 ? 14.019 2.399 -1.490 1.00 89.00 99 ARG A O 1
ATOM 753 N N . PRO A 1 100 ? 13.898 0.140 -1.336 1.00 90.00 100 PRO A N 1
ATOM 754 C CA . PRO A 1 100 ? 12.852 0.152 -0.331 1.00 90.00 100 PRO A CA 1
ATOM 755 C C . PRO A 1 100 ? 13.386 0.702 0.993 1.00 90.00 100 PRO A C 1
ATOM 757 O O . PRO A 1 100 ? 14.498 0.383 1.412 1.00 90.00 100 PRO A O 1
ATOM 760 N N . ASP A 1 101 ? 12.556 1.481 1.679 1.00 91.75 101 ASP A N 1
ATOM 761 C CA . ASP A 1 101 ? 12.728 1.772 3.101 1.00 91.75 101 ASP A CA 1
ATOM 762 C C . ASP A 1 101 ? 12.134 0.598 3.900 1.00 91.75 101 ASP A C 1
ATOM 764 O O . ASP A 1 101 ? 10.919 0.508 4.096 1.00 91.75 101 ASP A O 1
ATOM 768 N N . GLU A 1 102 ? 12.984 -0.356 4.290 1.00 91.19 102 GLU A N 1
ATOM 769 C CA . GLU A 1 102 ? 12.562 -1.614 4.927 1.00 91.19 102 GLU A CA 1
ATOM 770 C C . GLU A 1 102 ? 11.821 -1.400 6.253 1.00 91.19 102 GLU A C 1
ATOM 772 O O . GLU A 1 102 ? 10.842 -2.101 6.545 1.00 91.19 102 GLU A O 1
ATOM 777 N N . GLU A 1 103 ? 12.247 -0.418 7.051 1.00 90.69 103 GLU A N 1
ATOM 778 C CA . GLU A 1 103 ? 11.599 -0.085 8.320 1.00 90.69 103 GLU A CA 1
ATOM 779 C C . GLU A 1 103 ? 10.185 0.436 8.074 1.00 90.69 103 GLU A C 1
ATOM 781 O O . GLU A 1 103 ? 9.235 0.012 8.740 1.00 90.69 103 GLU A O 1
ATOM 786 N N . ARG A 1 104 ? 10.021 1.289 7.060 1.00 91.56 104 ARG A N 1
ATOM 787 C CA . ARG A 1 104 ? 8.718 1.821 6.663 1.00 91.56 104 ARG A CA 1
ATOM 788 C C . ARG A 1 104 ? 7.789 0.750 6.105 1.00 91.56 104 ARG A C 1
ATOM 790 O O . ARG A 1 104 ? 6.616 0.721 6.478 1.00 91.56 104 ARG A O 1
ATOM 797 N N . LEU A 1 105 ? 8.293 -0.135 5.245 1.00 93.75 105 LEU A N 1
ATOM 798 C CA . LEU A 1 105 ? 7.518 -1.267 4.727 1.00 93.75 105 LEU A CA 1
ATOM 799 C C . LEU A 1 105 ? 7.049 -2.178 5.872 1.00 93.75 105 LEU A C 1
ATOM 801 O O . LEU A 1 105 ? 5.887 -2.582 5.912 1.00 93.75 105 LEU A O 1
ATOM 805 N N . THR A 1 106 ? 7.924 -2.439 6.845 1.00 92.62 106 THR A N 1
ATOM 806 C CA . THR A 1 106 ? 7.596 -3.232 8.039 1.00 92.62 106 THR A CA 1
ATOM 807 C C . THR A 1 106 ? 6.553 -2.535 8.915 1.00 92.62 106 THR A C 1
ATOM 809 O O . THR A 1 106 ? 5.589 -3.166 9.350 1.00 92.62 106 THR A O 1
ATOM 812 N N . ALA A 1 107 ? 6.707 -1.231 9.156 1.00 92.12 107 ALA A N 1
ATOM 813 C CA . ALA A 1 107 ? 5.756 -0.423 9.914 1.00 92.12 107 ALA A CA 1
ATOM 814 C C . ALA A 1 107 ? 4.356 -0.440 9.279 1.00 92.12 107 ALA A C 1
ATOM 816 O O . ALA A 1 107 ? 3.362 -0.653 9.977 1.00 92.12 107 ALA A O 1
ATOM 817 N N . ALA A 1 108 ? 4.291 -0.270 7.956 1.00 94.69 108 ALA A N 1
ATOM 818 C CA . ALA A 1 108 ? 3.049 -0.326 7.198 1.00 94.69 108 ALA A CA 1
ATOM 819 C C . ALA A 1 108 ? 2.400 -1.715 7.266 1.00 94.69 108 ALA A C 1
ATOM 821 O O . ALA A 1 108 ? 1.203 -1.818 7.523 1.00 94.69 108 ALA A O 1
ATOM 822 N N . ASP A 1 109 ? 3.178 -2.788 7.092 1.00 95.06 109 ASP A N 1
ATOM 823 C CA . ASP A 1 109 ? 2.663 -4.159 7.154 1.00 95.06 109 ASP A CA 1
ATOM 824 C C . ASP A 1 109 ? 2.038 -4.488 8.519 1.00 95.06 109 ASP A C 1
ATOM 826 O O . ASP A 1 109 ? 0.973 -5.113 8.572 1.00 95.06 109 ASP A O 1
ATOM 830 N N . LEU A 1 110 ? 2.679 -4.040 9.605 1.00 93.44 110 LEU A N 1
ATOM 831 C CA . LEU A 1 110 ? 2.190 -4.215 10.972 1.00 93.44 110 LEU A CA 1
ATOM 832 C C . LEU A 1 110 ? 0.902 -3.432 11.221 1.00 93.44 110 LEU A C 1
ATOM 834 O O . LEU A 1 110 ? -0.053 -3.997 11.750 1.00 93.44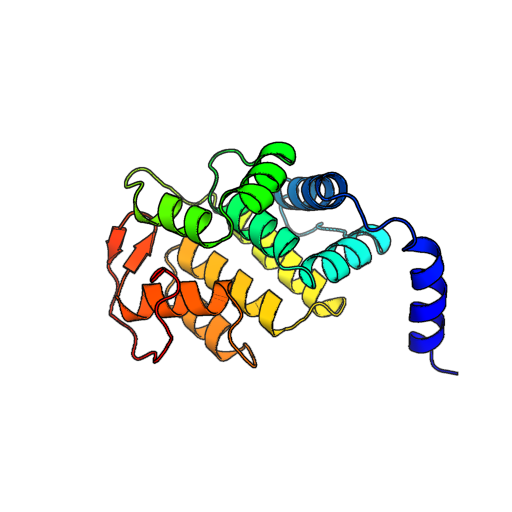 110 LEU A O 1
ATOM 838 N N . ASP A 1 111 ? 0.843 -2.161 10.821 1.00 94.12 111 ASP A N 1
ATOM 839 C CA . ASP A 1 111 ? -0.371 -1.366 11.013 1.00 94.12 111 ASP A CA 1
ATOM 840 C C . ASP A 1 111 ? -1.529 -1.854 10.143 1.00 94.12 111 ASP A C 1
ATOM 842 O O . ASP A 1 111 ? -2.669 -1.812 10.591 1.00 94.12 111 ASP A O 1
ATOM 846 N N . LEU A 1 112 ? -1.268 -2.404 8.955 1.00 95.69 112 LEU A N 1
ATOM 847 C CA . LEU A 1 112 ? -2.308 -3.054 8.158 1.00 95.69 112 LEU A CA 1
ATOM 848 C C . LEU A 1 112 ? -2.908 -4.284 8.860 1.00 95.69 112 LEU A C 1
ATOM 850 O O . LEU A 1 112 ? -4.101 -4.532 8.700 1.00 95.69 112 LEU A O 1
ATOM 854 N N . ASN A 1 113 ? -2.135 -5.026 9.666 1.00 94.19 113 ASN A N 1
ATOM 855 C CA . ASN A 1 113 ? -2.699 -6.095 10.504 1.00 94.19 113 ASN A CA 1
ATOM 856 C C . ASN A 1 113 ? -3.611 -5.519 11.594 1.00 94.19 113 ASN A C 1
ATOM 858 O O . ASN A 1 113 ? -4.713 -6.017 11.792 1.00 94.19 113 ASN A O 1
ATOM 862 N N . VAL A 1 114 ? -3.184 -4.437 12.252 1.00 93.62 114 VAL A N 1
ATOM 863 C CA . VAL A 1 114 ? -4.003 -3.762 13.273 1.00 93.62 114 VAL A CA 1
ATOM 864 C C . VAL A 1 114 ? -5.306 -3.244 12.662 1.00 93.62 114 VAL A C 1
ATOM 866 O O . VAL A 1 114 ? -6.378 -3.464 13.214 1.00 93.62 114 VAL A O 1
ATOM 869 N N . LEU A 1 115 ? -5.244 -2.597 11.497 1.00 95.44 115 LEU A N 1
ATOM 870 C CA . LEU A 1 115 ? -6.431 -2.088 10.807 1.00 95.44 115 LEU A CA 1
ATOM 871 C C . LEU A 1 115 ? -7.360 -3.220 10.354 1.00 95.44 115 LEU A C 1
ATOM 873 O O . LEU A 1 115 ? -8.579 -3.060 10.405 1.00 95.44 115 LEU A O 1
ATOM 877 N N . LEU A 1 116 ? -6.809 -4.373 9.964 1.00 95.25 116 LEU A N 1
ATOM 878 C CA . LEU A 1 116 ? -7.597 -5.567 9.665 1.00 95.25 116 LEU A CA 1
ATOM 879 C C . LEU A 1 116 ? -8.352 -6.076 10.899 1.00 95.25 116 LEU A C 1
ATOM 881 O O . LEU A 1 116 ? -9.548 -6.351 10.802 1.00 95.25 116 LEU A O 1
ATOM 885 N N . ASP A 1 117 ? -7.689 -6.144 12.055 1.00 94.12 117 ASP A N 1
ATOM 886 C CA . ASP A 1 117 ? -8.309 -6.538 13.328 1.00 94.12 117 ASP A CA 1
ATOM 887 C C . ASP A 1 117 ? -9.399 -5.544 13.772 1.00 94.12 117 ASP A C 1
ATOM 889 O O . ASP A 1 117 ? -10.393 -5.933 14.388 1.00 94.12 117 ASP A O 1
ATOM 893 N N . LEU A 1 118 ? -9.250 -4.267 13.405 1.00 93.56 118 LEU A N 1
ATOM 894 C CA . LEU A 1 118 ? -10.233 -3.202 13.635 1.00 93.56 118 LEU A CA 1
ATOM 895 C C . LEU A 1 118 ? -11.371 -3.164 12.594 1.00 93.56 118 LEU A C 1
ATOM 897 O O . LEU A 1 118 ? -12.287 -2.351 12.723 1.00 93.56 118 LEU A O 1
ATOM 901 N N . GLY A 1 119 ? -11.356 -4.047 11.590 1.00 94.38 119 GLY A N 1
ATOM 902 C CA . GLY A 1 119 ? -12.455 -4.217 10.635 1.00 94.38 119 GLY A CA 1
ATOM 903 C C . GLY A 1 119 ? -12.270 -3.542 9.275 1.00 94.38 119 GLY A C 1
ATOM 904 O O . GLY A 1 119 ? -13.261 -3.350 8.567 1.00 94.38 119 GLY A O 1
ATOM 905 N N . ALA A 1 120 ? -11.041 -3.193 8.883 1.00 95.94 120 ALA A N 1
ATOM 906 C CA . ALA A 1 120 ? -10.749 -2.796 7.506 1.00 95.94 120 ALA A CA 1
ATOM 907 C C . ALA A 1 120 ? -11.097 -3.913 6.506 1.00 95.94 120 ALA A C 1
ATOM 909 O O . ALA A 1 120 ? -11.045 -5.107 6.817 1.00 95.94 120 ALA A O 1
ATOM 910 N N . ASP A 1 121 ? -11.435 -3.516 5.277 1.00 96.00 121 ASP A N 1
ATOM 911 C CA . ASP A 1 121 ? -11.764 -4.464 4.218 1.00 96.00 121 ASP A CA 1
ATOM 912 C C . ASP A 1 121 ? -10.569 -5.372 3.884 1.00 96.00 121 ASP A C 1
ATOM 914 O O . ASP A 1 121 ? -9.457 -4.911 3.608 1.00 96.00 121 ASP A O 1
ATOM 918 N N . LYS A 1 122 ? -10.821 -6.686 3.878 1.00 95.88 122 LYS A N 1
ATOM 919 C CA . LYS A 1 122 ? -9.798 -7.706 3.617 1.00 95.88 122 LYS A CA 1
ATOM 920 C C . LYS A 1 122 ? -9.167 -7.553 2.241 1.00 95.88 122 LYS A C 1
ATOM 922 O O . LYS A 1 122 ? -7.958 -7.729 2.129 1.00 95.88 122 LYS A O 1
ATOM 927 N N . THR A 1 123 ? -9.963 -7.235 1.221 1.00 95.38 123 THR A N 1
ATOM 928 C CA . THR A 1 123 ? -9.475 -7.089 -0.156 1.00 95.38 123 THR A CA 1
ATOM 929 C C . THR A 1 123 ? -8.421 -5.996 -0.223 1.00 95.38 123 THR A C 1
ATOM 931 O O . THR A 1 123 ? -7.317 -6.218 -0.711 1.00 95.38 123 THR A O 1
ATOM 934 N N . THR A 1 124 ? -8.741 -4.836 0.349 1.00 94.94 124 THR A N 1
ATOM 935 C CA . THR A 1 124 ? -7.831 -3.692 0.389 1.00 94.94 124 THR A CA 1
ATOM 936 C C . THR A 1 124 ? -6.577 -3.968 1.201 1.00 94.94 124 THR A C 1
ATOM 938 O O . THR A 1 124 ? -5.469 -3.682 0.748 1.00 94.94 124 THR A O 1
ATOM 941 N N . VAL A 1 125 ? -6.726 -4.542 2.397 1.00 97.19 125 VAL A N 1
ATOM 942 C CA . VAL A 1 125 ? -5.569 -4.841 3.246 1.00 97.19 125 VAL A CA 1
ATOM 943 C C . VAL A 1 125 ? -4.622 -5.809 2.540 1.00 97.19 125 VAL A C 1
ATOM 945 O O . VAL A 1 125 ? -3.423 -5.546 2.475 1.00 97.19 125 VAL A O 1
ATOM 948 N N . PHE A 1 126 ? -5.127 -6.908 1.978 1.00 97.38 126 PHE A N 1
ATOM 949 C CA . PHE A 1 126 ? -4.270 -7.888 1.315 1.00 97.38 126 PHE A CA 1
ATOM 950 C C . PHE A 1 126 ? -3.678 -7.381 -0.004 1.00 97.38 126 PHE A C 1
ATOM 952 O O . PHE A 1 126 ? -2.526 -7.710 -0.289 1.00 97.38 126 PHE A O 1
ATOM 959 N N . GLY A 1 127 ? -4.389 -6.530 -0.751 1.00 96.31 127 GLY A N 1
ATOM 960 C CA . GLY A 1 127 ? -3.839 -5.822 -1.910 1.00 96.31 127 GLY A CA 1
ATOM 961 C C . GLY A 1 127 ? -2.635 -4.949 -1.540 1.00 96.31 127 GLY A C 1
ATOM 962 O O . GLY A 1 127 ? -1.566 -5.066 -2.141 1.00 96.31 127 GLY A O 1
ATOM 963 N N . LEU A 1 128 ? -2.754 -4.148 -0.477 1.00 97.25 128 LEU A N 1
ATOM 964 C CA . LEU A 1 128 ? -1.651 -3.320 0.026 1.00 97.25 128 LEU A CA 1
ATOM 965 C C . LEU A 1 128 ? -0.504 -4.152 0.622 1.00 97.25 128 LEU A C 1
ATOM 967 O O . LEU A 1 128 ? 0.662 -3.830 0.406 1.00 97.25 128 LEU A O 1
ATOM 971 N N . LYS A 1 129 ? -0.791 -5.257 1.323 1.00 98.19 129 LYS A N 1
ATOM 972 C CA . LYS A 1 129 ? 0.254 -6.174 1.822 1.00 98.19 129 LYS A CA 1
ATOM 973 C C . LYS A 1 129 ? 0.994 -6.887 0.686 1.00 98.19 129 LYS A C 1
ATOM 975 O O . LYS A 1 129 ? 2.206 -7.099 0.785 1.00 98.19 129 LYS A O 1
ATOM 980 N N . ALA A 1 130 ? 0.297 -7.224 -0.400 1.00 97.56 130 ALA A N 1
ATOM 981 C CA . ALA A 1 130 ? 0.928 -7.738 -1.610 1.00 97.56 130 ALA A CA 1
ATOM 982 C C . ALA A 1 130 ? 1.860 -6.686 -2.228 1.00 97.56 130 ALA A C 1
ATOM 984 O O . ALA A 1 130 ? 2.997 -7.015 -2.562 1.00 97.56 130 ALA A O 1
ATOM 985 N N . LEU A 1 131 ? 1.425 -5.421 -2.287 1.00 97.00 131 LEU A N 1
ATOM 986 C CA . LEU A 1 131 ? 2.244 -4.305 -2.765 1.00 97.00 131 LEU A CA 1
ATOM 987 C C . LEU A 1 131 ? 3.496 -4.100 -1.907 1.00 97.00 131 LEU A C 1
ATOM 989 O O . LEU A 1 131 ? 4.590 -4.012 -2.456 1.00 97.00 131 LEU A O 1
ATOM 993 N N . ILE A 1 132 ? 3.361 -4.099 -0.578 1.00 97.00 132 ILE A N 1
ATOM 994 C CA . ILE A 1 132 ? 4.491 -3.998 0.360 1.00 97.00 132 ILE A CA 1
ATOM 995 C C . ILE A 1 132 ? 5.500 -5.130 0.131 1.00 97.00 132 ILE A C 1
ATOM 997 O O . ILE A 1 132 ? 6.703 -4.889 0.053 1.00 97.00 132 ILE A O 1
ATOM 1001 N N . SER A 1 133 ? 5.015 -6.364 -0.009 1.00 97.31 133 SER A N 1
ATOM 1002 C CA . SER A 1 133 ? 5.872 -7.538 -0.221 1.00 97.31 133 SER A CA 1
ATOM 1003 C C . SER A 1 133 ? 6.589 -7.475 -1.571 1.00 97.31 133 SER A C 1
ATOM 1005 O O . SER A 1 133 ? 7.784 -7.749 -1.661 1.00 97.31 133 SER A O 1
ATOM 1007 N N . TRP A 1 134 ? 5.882 -7.038 -2.614 1.00 96.81 134 TRP A N 1
ATOM 1008 C CA . TRP A 1 134 ? 6.465 -6.807 -3.930 1.00 96.81 134 TRP A CA 1
ATOM 1009 C C . TRP A 1 134 ? 7.521 -5.691 -3.898 1.00 96.81 134 TRP A C 1
ATOM 1011 O O . TRP A 1 134 ? 8.619 -5.894 -4.412 1.00 96.81 134 TRP A O 1
ATOM 1021 N N . MET A 1 135 ? 7.251 -4.568 -3.219 1.00 95.38 135 MET A N 1
ATOM 1022 C CA . MET A 1 135 ? 8.202 -3.464 -3.009 1.00 95.38 135 MET A CA 1
ATOM 1023 C C . MET A 1 135 ? 9.468 -3.910 -2.259 1.00 95.38 135 MET A C 1
ATOM 1025 O O . MET A 1 135 ? 10.571 -3.469 -2.584 1.00 95.38 135 MET A O 1
ATOM 1029 N N . ALA A 1 136 ? 9.334 -4.840 -1.311 1.00 95.06 136 ALA A N 1
ATOM 1030 C CA . ALA A 1 136 ? 10.465 -5.466 -0.626 1.00 95.06 136 ALA A CA 1
ATOM 1031 C C . ALA A 1 136 ? 11.266 -6.435 -1.524 1.00 95.06 136 ALA A C 1
ATOM 1033 O O . ALA A 1 136 ? 12.355 -6.868 -1.154 1.00 95.06 136 ALA A O 1
ATOM 1034 N N . GLY A 1 137 ? 10.767 -6.768 -2.719 1.00 94.50 137 GLY A N 1
ATOM 1035 C CA . GLY A 1 137 ? 11.368 -7.766 -3.603 1.00 94.50 137 GLY A CA 1
ATOM 1036 C C . GLY A 1 137 ? 11.094 -9.211 -3.175 1.00 94.50 137 GLY A C 1
ATOM 1037 O O . GLY A 1 137 ? 11.870 -10.093 -3.531 1.00 94.50 137 GLY A O 1
ATOM 1038 N N . ASP A 1 138 ? 10.013 -9.457 -2.427 1.00 95.94 138 ASP A N 1
ATOM 1039 C CA . ASP A 1 138 ? 9.573 -10.786 -1.991 1.00 95.94 138 ASP A CA 1
ATOM 1040 C C . ASP A 1 138 ? 8.346 -11.247 -2.807 1.00 95.94 138 ASP A C 1
ATOM 1042 O O . ASP A 1 138 ? 7.193 -11.038 -2.400 1.00 95.94 138 ASP A O 1
ATOM 1046 N N . PRO A 1 139 ? 8.561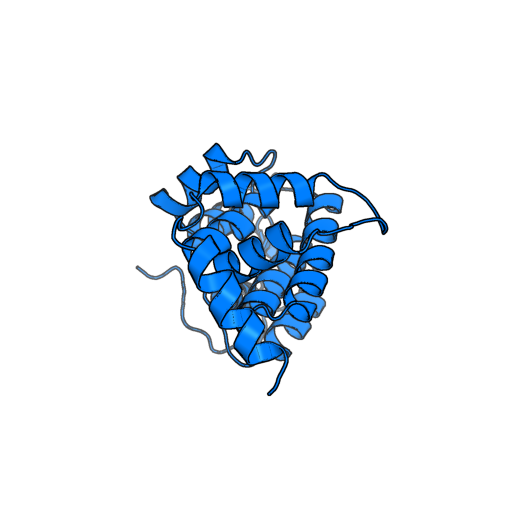 -11.871 -3.985 1.00 95.50 139 PRO A N 1
ATOM 1047 C CA . PRO A 1 139 ? 7.468 -12.340 -4.828 1.00 95.50 139 PRO A CA 1
ATOM 1048 C C . PRO A 1 139 ? 6.658 -13.448 -4.153 1.00 95.50 139 PRO A C 1
ATOM 1050 O O . PRO A 1 139 ? 5.454 -13.527 -4.370 1.00 95.50 139 PRO A O 1
ATOM 1053 N N . THR A 1 140 ? 7.269 -14.288 -3.314 1.00 95.62 140 THR A N 1
ATOM 1054 C CA . THR A 1 140 ? 6.575 -15.399 -2.649 1.00 95.62 140 THR A CA 1
ATOM 1055 C C . THR A 1 140 ? 5.561 -14.877 -1.639 1.00 95.62 140 THR A C 1
ATOM 1057 O O . THR A 1 140 ? 4.407 -15.308 -1.628 1.00 95.62 140 THR A O 1
ATOM 1060 N N . ARG A 1 141 ? 5.948 -13.908 -0.807 1.00 96.81 141 ARG A N 1
ATOM 1061 C CA . ARG A 1 141 ? 5.019 -13.297 0.147 1.00 96.81 141 ARG A CA 1
ATOM 1062 C C . ARG A 1 141 ? 3.938 -12.483 -0.557 1.00 96.81 141 ARG A C 1
ATOM 1064 O O . ARG A 1 141 ? 2.779 -12.562 -0.152 1.00 96.81 141 ARG A O 1
ATOM 1071 N N . ALA A 1 142 ? 4.278 -11.777 -1.638 1.00 96.88 142 ALA A N 1
ATOM 1072 C CA . ALA A 1 142 ? 3.288 -11.071 -2.448 1.00 96.88 142 ALA A CA 1
ATOM 1073 C C . ALA A 1 142 ? 2.196 -12.027 -2.961 1.00 96.88 142 ALA A C 1
ATOM 1075 O O . ALA A 1 142 ? 1.010 -11.730 -2.833 1.00 96.88 142 ALA A O 1
ATOM 1076 N N . GLN A 1 143 ? 2.578 -13.217 -3.434 1.00 95.88 143 GLN A N 1
ATOM 1077 C CA . GLN A 1 143 ? 1.645 -14.268 -3.859 1.00 95.88 143 GLN A CA 1
ATOM 1078 C C . GLN A 1 143 ? 0.734 -14.759 -2.746 1.00 95.88 143 GLN A C 1
ATOM 1080 O O . GLN A 1 143 ? -0.472 -14.895 -2.951 1.00 95.88 143 GLN A O 1
ATOM 1085 N N . ILE A 1 144 ? 1.303 -15.014 -1.568 1.00 96.50 144 ILE A N 1
ATOM 1086 C CA . ILE A 1 144 ? 0.540 -15.448 -0.396 1.00 96.50 144 ILE A CA 1
ATOM 1087 C C . ILE A 1 144 ? -0.508 -14.389 -0.035 1.00 96.50 144 ILE A C 1
ATOM 1089 O O . ILE A 1 144 ? -1.660 -14.735 0.222 1.00 96.50 144 ILE A O 1
ATOM 1093 N N . CYS A 1 145 ? -0.144 -13.103 -0.065 1.00 97.06 145 CYS A N 1
ATOM 1094 C CA . CYS A 1 145 ? -1.085 -12.013 0.184 1.00 97.06 145 CYS A CA 1
ATOM 1095 C C . CYS A 1 145 ? -2.185 -11.937 -0.884 1.00 97.06 145 CYS A C 1
ATOM 1097 O O . CYS A 1 145 ? -3.355 -11.846 -0.522 1.00 97.06 145 CYS A O 1
ATOM 1099 N N . LEU A 1 146 ? -1.841 -12.037 -2.174 1.00 95.81 146 LEU A N 1
ATOM 1100 C CA . LEU A 1 146 ? -2.830 -12.054 -3.259 1.00 95.81 146 LEU A CA 1
ATOM 1101 C C . LEU A 1 146 ? -3.823 -13.216 -3.106 1.00 95.81 146 LEU A C 1
ATOM 1103 O O . LEU A 1 146 ? -5.023 -13.015 -3.252 1.00 95.81 146 LEU A O 1
ATOM 1107 N N . ALA A 1 147 ? -3.339 -14.412 -2.761 1.00 94.56 147 ALA A N 1
ATOM 1108 C CA . ALA A 1 147 ? -4.174 -15.599 -2.570 1.00 94.56 147 ALA A CA 1
ATOM 1109 C C . ALA A 1 147 ? -5.051 -15.539 -1.305 1.00 94.56 147 ALA A C 1
ATOM 1111 O O . ALA A 1 147 ? -6.109 -16.164 -1.259 1.00 94.56 147 ALA A O 1
ATOM 1112 N N . ALA A 1 148 ? -4.623 -14.803 -0.275 1.00 94.12 148 ALA A N 1
ATOM 1113 C CA . ALA A 1 148 ? -5.405 -14.580 0.940 1.00 94.12 148 ALA A CA 1
ATOM 1114 C C . ALA A 1 148 ? -6.538 -13.554 0.746 1.00 94.12 148 ALA A C 1
ATOM 1116 O O . ALA A 1 148 ? -7.457 -13.480 1.568 1.00 94.12 148 ALA A O 1
ATOM 1117 N N . SER A 1 149 ? -6.478 -12.767 -0.331 1.00 92.50 149 SER A N 1
ATOM 1118 C CA . SER A 1 149 ? -7.499 -11.787 -0.671 1.00 92.50 149 SER A CA 1
ATOM 1119 C C . SER A 1 149 ? -8.729 -12.452 -1.310 1.00 92.50 149 SER A C 1
ATOM 1121 O O . SER A 1 149 ? -8.576 -13.273 -2.214 1.00 92.50 149 SER A O 1
ATOM 1123 N N . PRO A 1 150 ? -9.967 -12.098 -0.912 1.00 88.38 150 PRO A N 1
ATOM 1124 C CA . PRO A 1 150 ? -11.176 -12.658 -1.526 1.00 88.38 150 PRO A CA 1
ATOM 1125 C C . PRO A 1 150 ? -11.404 -12.176 -2.970 1.00 88.38 150 PRO A C 1
ATOM 1127 O O . PRO A 1 150 ? -12.122 -12.822 -3.729 1.00 88.38 150 PRO A O 1
ATOM 1130 N N . SER A 1 151 ? -10.822 -11.035 -3.349 1.00 91.62 151 SER A N 1
ATOM 1131 C CA . SER A 1 151 ? -10.813 -10.497 -4.715 1.00 91.62 151 SER A CA 1
ATOM 1132 C C . SER A 1 151 ? -9.569 -9.622 -4.929 1.00 91.62 151 SER A C 1
ATOM 1134 O O . SER A 1 151 ? -8.758 -9.491 -4.015 1.00 91.62 151 SER A O 1
ATOM 1136 N N . LEU A 1 152 ? -9.364 -9.041 -6.111 1.00 90.75 152 LEU A N 1
ATOM 1137 C CA . LEU A 1 152 ? -8.262 -8.097 -6.332 1.00 90.75 152 LEU A CA 1
ATOM 1138 C C . LEU A 1 152 ? -8.804 -6.671 -6.401 1.00 90.75 152 LEU A C 1
ATOM 1140 O O . LEU A 1 152 ? -9.690 -6.382 -7.203 1.00 90.75 152 LEU A O 1
ATOM 1144 N N . ASP A 1 153 ? -8.255 -5.789 -5.571 1.00 91.06 153 ASP A N 1
ATOM 1145 C CA . ASP A 1 153 ? -8.393 -4.346 -5.742 1.00 91.06 153 ASP A CA 1
ATOM 1146 C C . ASP A 1 153 ? -7.302 -3.812 -6.691 1.00 91.06 153 ASP A C 1
ATOM 1148 O O . ASP A 1 153 ? -6.527 -4.583 -7.260 1.00 91.06 153 ASP A O 1
ATOM 1152 N N . ALA A 1 154 ? -7.227 -2.492 -6.877 1.00 89.94 154 ALA A N 1
ATOM 1153 C CA . ALA A 1 154 ? -6.266 -1.884 -7.799 1.00 89.94 154 ALA A CA 1
ATOM 1154 C C . ALA A 1 154 ? -4.803 -2.245 -7.464 1.00 89.94 154 ALA A C 1
ATOM 1156 O O . ALA A 1 154 ? -4.034 -2.585 -8.365 1.00 89.94 154 ALA A O 1
ATOM 1157 N N . ALA A 1 155 ? -4.431 -2.256 -6.176 1.00 92.38 155 ALA A N 1
ATOM 1158 C CA . ALA A 1 155 ? -3.098 -2.665 -5.728 1.00 92.38 155 ALA A CA 1
ATOM 1159 C C . ALA A 1 155 ? -2.836 -4.142 -6.033 1.00 92.38 155 ALA A C 1
ATOM 1161 O O . ALA A 1 155 ? -1.800 -4.480 -6.612 1.00 92.38 155 ALA A O 1
ATOM 1162 N N . GLY A 1 156 ? -3.799 -5.013 -5.721 1.00 93.12 156 GLY A N 1
ATOM 1163 C CA . GLY A 1 156 ? -3.721 -6.433 -6.039 1.00 93.12 156 GLY A CA 1
ATOM 1164 C C . GLY A 1 156 ? -3.563 -6.706 -7.539 1.00 93.12 156 GLY A C 1
ATOM 1165 O O . GLY A 1 156 ? -2.717 -7.512 -7.922 1.00 93.12 156 GLY A O 1
ATOM 1166 N N . VAL A 1 157 ? -4.327 -6.013 -8.393 1.00 93.44 157 VAL A N 1
ATOM 1167 C CA . VAL A 1 157 ? -4.228 -6.137 -9.859 1.00 93.44 157 VAL A CA 1
ATOM 1168 C C . VAL A 1 157 ? -2.846 -5.717 -10.352 1.00 93.44 157 VAL A C 1
ATOM 1170 O O . VAL A 1 157 ? -2.231 -6.468 -11.109 1.00 93.44 157 VAL A O 1
ATOM 1173 N N . CYS A 1 158 ? -2.321 -4.577 -9.896 1.00 92.56 158 CYS A N 1
ATOM 1174 C CA . CYS A 1 158 ? -1.002 -4.108 -10.321 1.00 92.56 158 CYS A CA 1
ATOM 1175 C C . CYS A 1 158 ? 0.116 -5.073 -9.922 1.00 92.56 158 CYS A C 1
ATOM 1177 O O . CYS A 1 158 ? 0.955 -5.424 -10.749 1.00 92.56 158 CYS A O 1
ATOM 1179 N N . VAL A 1 159 ? 0.105 -5.563 -8.681 1.00 94.56 159 VAL A N 1
ATOM 1180 C CA . VAL A 1 159 ? 1.110 -6.529 -8.213 1.00 94.56 159 VAL A CA 1
ATOM 1181 C C . VAL A 1 159 ? 1.006 -7.842 -8.984 1.00 94.56 159 VAL A C 1
ATOM 1183 O O . VAL A 1 159 ? 2.021 -8.374 -9.432 1.00 94.56 159 VAL A O 1
ATOM 1186 N N . ALA A 1 160 ? -0.209 -8.359 -9.182 1.00 94.81 160 ALA A N 1
ATOM 1187 C CA . ALA A 1 160 ? -0.424 -9.576 -9.957 1.00 94.81 160 ALA A CA 1
ATOM 1188 C C . ALA A 1 160 ? 0.053 -9.421 -11.410 1.00 94.81 160 ALA A C 1
ATOM 1190 O O . ALA A 1 160 ? 0.634 -10.357 -11.960 1.00 94.81 160 ALA A O 1
ATOM 1191 N N . TRP A 1 161 ? -0.142 -8.245 -12.014 1.00 94.12 161 TRP A N 1
ATOM 1192 C CA . TRP A 1 161 ? 0.352 -7.944 -13.354 1.00 94.12 161 TRP A CA 1
ATOM 1193 C C . TRP A 1 161 ? 1.886 -7.907 -13.389 1.00 94.12 161 TRP A C 1
ATOM 1195 O O . TRP A 1 161 ? 2.488 -8.609 -14.201 1.00 94.12 161 TRP A O 1
ATOM 1205 N N . CYS A 1 162 ? 2.539 -7.201 -12.459 1.00 93.62 162 CYS A N 1
ATOM 1206 C CA . CYS A 1 162 ? 4.004 -7.170 -12.375 1.00 93.62 162 CYS A CA 1
ATOM 1207 C C . CYS A 1 162 ? 4.592 -8.581 -12.232 1.00 93.62 162 CYS A C 1
ATOM 1209 O O . CYS A 1 162 ? 5.511 -8.956 -12.960 1.00 93.62 162 CYS A O 1
ATOM 1211 N N . LEU A 1 163 ? 4.025 -9.402 -11.344 1.00 94.88 163 LEU A N 1
ATOM 1212 C CA . LEU A 1 163 ? 4.483 -10.775 -11.127 1.00 94.88 163 LEU A CA 1
ATOM 1213 C C . LEU A 1 163 ? 4.211 -11.688 -12.328 1.00 94.88 163 LEU A C 1
ATOM 1215 O O . LEU A 1 163 ? 5.041 -12.539 -12.646 1.00 94.88 163 LEU A O 1
ATOM 1219 N N . ARG A 1 164 ? 3.090 -11.503 -13.036 1.00 94.44 164 ARG A N 1
ATOM 1220 C CA . ARG A 1 164 ? 2.807 -12.199 -14.302 1.00 94.44 164 ARG A CA 1
ATOM 1221 C C . ARG A 1 164 ? 3.888 -11.928 -15.346 1.00 94.44 164 ARG A C 1
ATOM 1223 O O . ARG A 1 164 ? 4.235 -12.829 -16.101 1.00 94.44 164 ARG A O 1
ATOM 1230 N N . HIS A 1 165 ? 4.423 -10.712 -15.378 1.00 92.81 165 HIS A N 1
ATOM 1231 C CA . HIS A 1 165 ? 5.499 -10.322 -16.286 1.00 92.81 165 HIS A CA 1
ATOM 1232 C C . HIS A 1 165 ? 6.905 -10.581 -15.725 1.00 92.81 165 HIS A C 1
ATOM 1234 O O . HIS A 1 165 ? 7.887 -10.279 -16.395 1.00 92.81 165 HIS A O 1
ATOM 1240 N N . GLY A 1 166 ? 7.018 -11.173 -14.532 1.00 93.88 166 GLY A N 1
ATOM 1241 C CA . GLY A 1 166 ? 8.305 -11.468 -13.907 1.00 93.88 166 GLY A CA 1
ATOM 1242 C C . GLY A 1 166 ? 9.069 -10.215 -13.482 1.00 93.88 166 GLY A C 1
ATOM 1243 O O . GLY A 1 166 ? 10.292 -10.243 -13.463 1.00 93.88 166 GLY A O 1
ATOM 1244 N N . VAL A 1 167 ? 8.376 -9.123 -13.145 1.00 93.38 167 VAL A N 1
ATOM 1245 C CA . VAL A 1 167 ? 8.999 -7.837 -12.803 1.00 93.38 167 VAL A CA 1
ATOM 1246 C C . VAL A 1 167 ? 8.856 -7.523 -11.313 1.00 93.38 167 VAL A C 1
ATOM 1248 O O . VAL A 1 167 ? 7.788 -7.646 -10.708 1.00 93.38 167 VAL A O 1
ATOM 1251 N N . LEU A 1 168 ? 9.962 -7.079 -10.728 1.00 92.88 168 LEU A N 1
ATOM 1252 C CA . LEU A 1 168 ? 10.134 -6.583 -9.369 1.00 92.88 168 LEU A CA 1
ATOM 1253 C C . LEU A 1 168 ? 10.596 -5.110 -9.401 1.00 92.88 168 LEU A C 1
ATOM 1255 O O . LEU A 1 168 ? 10.987 -4.603 -10.456 1.00 92.88 168 LEU A O 1
ATOM 1259 N N . PRO A 1 169 ? 10.586 -4.403 -8.256 1.00 92.06 169 PRO A N 1
ATOM 1260 C CA . PRO A 1 169 ? 11.042 -3.015 -8.169 1.00 92.06 169 PRO A CA 1
ATOM 1261 C C . PRO A 1 169 ? 12.437 -2.780 -8.747 1.00 92.06 169 PRO A C 1
ATOM 1263 O O . PRO A 1 169 ? 13.305 -3.657 -8.633 1.00 92.06 169 PRO A O 1
ATOM 1266 N N . ALA A 1 170 ? 12.667 -1.569 -9.263 1.00 88.94 170 ALA A N 1
ATOM 1267 C CA . ALA A 1 170 ? 13.898 -1.141 -9.928 1.00 88.94 170 ALA A CA 1
ATOM 1268 C C . ALA A 1 170 ? 14.268 -2.013 -11.146 1.00 88.94 170 ALA A C 1
ATOM 1270 O O . ALA A 1 170 ? 15.440 -2.312 -11.374 1.00 88.94 170 ALA A O 1
ATOM 1271 N N . GLY A 1 171 ? 13.258 -2.478 -11.891 1.00 84.38 171 GLY A N 1
ATOM 1272 C CA . GLY A 1 171 ? 13.426 -3.303 -13.092 1.00 84.38 171 GLY A CA 1
ATOM 1273 C C . GLY A 1 171 ? 14.044 -4.682 -12.845 1.00 84.38 171 GLY A C 1
ATOM 1274 O O . GLY A 1 171 ? 14.550 -5.300 -13.777 1.00 84.38 171 GLY A O 1
ATOM 1275 N N . ARG A 1 172 ? 14.048 -5.166 -11.597 1.00 87.38 172 ARG A N 1
ATOM 1276 C CA . ARG A 1 172 ? 14.571 -6.498 -11.266 1.00 87.38 172 ARG A CA 1
ATOM 1277 C C . ARG A 1 172 ? 13.649 -7.578 -11.820 1.00 87.38 172 ARG A C 1
ATOM 1279 O O . ARG A 1 172 ? 12.437 -7.397 -11.867 1.00 87.38 172 ARG A O 1
ATOM 1286 N N . GLU A 1 173 ? 14.215 -8.722 -12.174 1.00 90.50 173 GLU A N 1
ATOM 1287 C CA . GLU A 1 173 ? 13.452 -9.839 -12.728 1.00 90.50 173 GLU A CA 1
ATOM 1288 C C . GLU A 1 173 ? 13.193 -10.934 -11.685 1.00 90.50 173 GLU A C 1
ATOM 1290 O O . GLU A 1 173 ? 13.972 -11.156 -10.754 1.00 90.50 173 GLU A O 1
ATOM 1295 N N . THR A 1 174 ? 12.081 -11.639 -11.851 1.00 91.88 174 THR A N 1
ATOM 1296 C CA . THR A 1 174 ? 11.719 -12.846 -11.111 1.00 91.88 174 THR A CA 1
ATOM 1297 C C . THR A 1 174 ? 11.058 -13.851 -12.047 1.00 91.88 174 THR A C 1
ATOM 1299 O O . THR A 1 174 ? 10.740 -13.541 -13.193 1.00 91.88 174 THR A O 1
ATOM 1302 N N . THR A 1 175 ? 10.843 -15.077 -11.571 1.00 91.44 175 THR A N 1
ATOM 1303 C CA . THR A 1 175 ? 10.122 -16.078 -12.363 1.00 91.44 175 THR A CA 1
ATOM 1304 C C . THR A 1 175 ? 8.683 -15.605 -12.590 1.00 91.44 175 THR A C 1
ATOM 1306 O O . THR A 1 175 ? 7.985 -15.344 -11.606 1.00 91.44 175 THR A O 1
ATOM 1309 N N . PRO A 1 176 ? 8.224 -15.507 -13.852 1.00 92.06 176 PRO A N 1
ATOM 1310 C CA . PRO A 1 176 ? 6.858 -15.121 -14.157 1.00 92.06 176 PRO A CA 1
ATOM 1311 C C . PRO A 1 176 ? 5.841 -16.034 -13.483 1.00 92.06 176 PRO A C 1
ATOM 1313 O O . PRO A 1 176 ? 5.971 -17.260 -13.474 1.00 92.06 176 PRO A O 1
ATOM 1316 N N . MET A 1 177 ? 4.791 -15.426 -12.956 1.00 88.69 177 MET A N 1
ATOM 1317 C CA . MET A 1 177 ? 3.663 -16.146 -12.398 1.00 88.69 177 MET A CA 1
ATOM 1318 C C . MET A 1 177 ? 2.572 -16.423 -13.424 1.00 88.69 177 MET A C 1
ATOM 1320 O O . MET A 1 177 ? 2.274 -15.610 -14.296 1.00 88.69 177 MET A O 1
ATOM 1324 N N . THR A 1 178 ? 1.852 -17.524 -13.231 1.00 80.38 178 THR A N 1
ATOM 1325 C CA . THR A 1 178 ? 0.618 -17.800 -13.970 1.00 80.38 178 THR A CA 1
ATOM 1326 C C . THR A 1 178 ? -0.572 -17.120 -13.295 1.00 80.38 178 THR A C 1
ATOM 1328 O O . THR A 1 178 ? -1.313 -17.750 -12.543 1.00 80.38 178 THR A O 1
ATOM 1331 N N . ALA A 1 179 ? -0.751 -15.824 -13.555 1.00 77.00 179 ALA A N 1
ATOM 1332 C CA . ALA A 1 179 ? -1.927 -15.055 -13.146 1.00 77.00 179 ALA A CA 1
ATOM 1333 C C . ALA A 1 179 ? -2.649 -14.476 -14.375 1.00 77.00 179 ALA A C 1
ATOM 1335 O O . ALA A 1 179 ? -2.011 -13.907 -15.260 1.00 77.00 179 ALA A O 1
ATOM 1336 N N . ASN A 1 180 ? -3.979 -14.605 -14.432 1.00 79.88 180 ASN A N 1
ATOM 1337 C CA . ASN A 1 180 ? -4.798 -13.985 -15.476 1.00 79.88 180 ASN A CA 1
ATOM 1338 C C . ASN A 1 180 ? -5.481 -12.730 -14.921 1.00 79.88 180 ASN A C 1
ATOM 1340 O O . ASN A 1 180 ? -6.565 -12.808 -14.348 1.00 79.88 180 ASN A O 1
ATOM 1344 N N . VAL A 1 181 ? -4.811 -11.589 -15.063 1.00 84.25 181 VAL A N 1
ATOM 1345 C CA . VAL A 1 181 ? -5.290 -10.272 -14.624 1.00 84.25 181 VAL A CA 1
ATOM 1346 C C . VAL A 1 181 ? -5.263 -9.281 -15.791 1.00 84.25 181 VAL A C 1
ATOM 1348 O O . VAL A 1 181 ? -4.431 -9.459 -16.694 1.00 84.25 181 VAL A O 1
ATOM 1351 N N . PRO A 1 182 ? -6.169 -8.281 -15.816 1.00 82.69 182 PRO A N 1
ATOM 1352 C CA . PRO A 1 182 ? -6.137 -7.220 -16.821 1.00 82.69 182 PRO A CA 1
ATOM 1353 C C . PRO A 1 182 ? -4.829 -6.425 -16.739 1.00 82.69 182 PRO A C 1
ATOM 1355 O O . PRO A 1 182 ? -4.158 -6.445 -15.708 1.00 82.69 182 PRO A O 1
ATOM 1358 N N . ASP A 1 183 ? -4.474 -5.740 -17.827 1.00 81.44 183 ASP A N 1
ATOM 1359 C CA . ASP A 1 183 ? -3.389 -4.758 -17.823 1.00 81.44 183 ASP A CA 1
ATOM 1360 C C . ASP A 1 183 ? -3.876 -3.469 -17.142 1.00 81.44 183 ASP A C 1
ATOM 1362 O O . ASP A 1 183 ? -4.786 -2.832 -17.675 1.00 81.44 183 ASP A O 1
ATOM 1366 N N . PRO A 1 184 ? -3.339 -3.099 -15.965 1.00 79.12 184 PRO A N 1
ATOM 1367 C CA . PRO A 1 184 ? -3.770 -1.903 -15.252 1.00 79.12 184 PRO A CA 1
ATOM 1368 C C . PRO A 1 184 ? -3.163 -0.613 -15.819 1.00 79.12 184 PRO A C 1
ATOM 1370 O O . PRO A 1 184 ? -3.563 0.463 -15.388 1.00 79.12 184 PRO A O 1
ATOM 1373 N N . PHE A 1 185 ? -2.217 -0.708 -16.761 1.00 74.69 185 PHE A N 1
ATOM 1374 C CA . PHE A 1 185 ? -1.520 0.428 -17.371 1.00 74.69 185 PHE A CA 1
ATOM 1375 C C . PHE A 1 185 ? -1.964 0.695 -18.818 1.00 74.69 185 PHE A C 1
ATOM 1377 O O . PHE A 1 185 ? -1.490 1.640 -19.451 1.00 74.69 185 PHE A O 1
ATOM 1384 N N . ALA A 1 186 ? -2.870 -0.125 -19.358 1.00 67.56 186 ALA A N 1
ATOM 1385 C CA . ALA A 1 186 ? -3.499 0.116 -20.648 1.00 67.56 186 ALA A CA 1
ATOM 1386 C C . ALA A 1 186 ? -4.593 1.190 -20.494 1.00 67.56 186 ALA A C 1
ATOM 1388 O O . ALA A 1 186 ? -5.638 0.930 -19.898 1.00 67.56 186 ALA A O 1
ATOM 1389 N N . ALA A 1 187 ? -4.316 2.394 -21.003 1.00 51.97 187 ALA A N 1
ATOM 1390 C CA . ALA A 1 187 ? -5.250 3.523 -21.050 1.00 51.97 187 ALA A CA 1
ATOM 1391 C C . ALA A 1 187 ? -6.433 3.290 -22.006 1.00 51.97 187 ALA A C 1
ATOM 1393 O O . ALA A 1 187 ? -6.221 2.673 -23.079 1.00 51.97 187 ALA A O 1
#

Secondary structure (DSSP, 8-state):
--HHHHHHHHHHTT-SS---HHHHHHHHHHHHT--SS-----HHHHHHHHHHTTSHHHHHHHHHHHHSSS--HHHHHHHHHHTHHHHHHHHHHH-TT----HHHHHHHHHHHHHHHHTT--HHHHHHHHHHHHHHTT-HHHHHHHHHHSSS--HHHHHHHHHHHTTEEGGGEE-PPP------TT--

Radius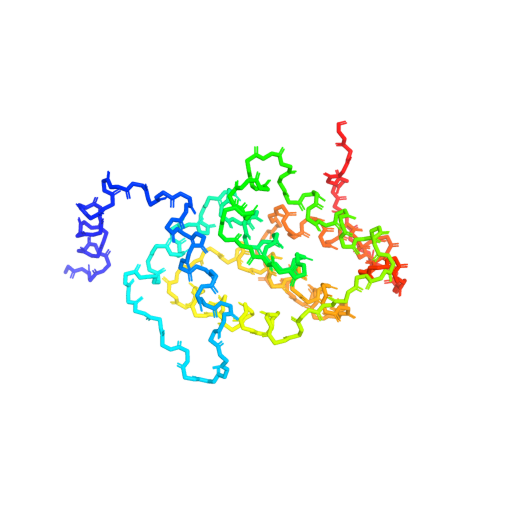 of gyration: 16.52 Å; chains: 1; bounding box: 47×35×43 Å